Protein AF-0000000083634470 (afdb_homodimer)

Structure (mmCIF, N/CA/C/O backbone):
data_AF-0000000083634470-model_v1
#
loop_
_entity.id
_entity.type
_entity.pdbx_description
1 polymer 'TMV resistance protein N-like'
#
loop_
_atom_site.group_PDB
_atom_site.id
_atom_site.type_symbol
_atom_site.label_atom_id
_atom_site.label_alt_id
_atom_site.label_comp_id
_atom_site.label_asym_id
_atom_site.label_entity_id
_atom_site.label_seq_id
_atom_site.pdbx_PDB_ins_code
_atom_site.Cartn_x
_atom_site.Cartn_y
_atom_site.Cartn_z
_atom_site.occupancy
_atom_site.B_iso_or_equiv
_atom_site.auth_seq_id
_atom_site.auth_comp_id
_atom_site.auth_asym_id
_atom_site.auth_atom_id
_atom_site.pdbx_PDB_model_num
ATOM 1 N N . MET A 1 1 ? -6.102 -14.625 -20.469 1 31.44 1 MET A N 1
ATOM 2 C CA . MET A 1 1 ? -7.191 -14.047 -19.688 1 31.44 1 MET A CA 1
ATOM 3 C C . MET A 1 1 ? -6.902 -14.125 -18.203 1 31.44 1 MET A C 1
ATOM 5 O O . MET A 1 1 ? -6.594 -15.203 -17.688 1 31.44 1 MET A O 1
ATOM 9 N N . ARG A 1 2 ? -6.254 -13.133 -17.562 1 41.34 2 ARG A N 1
ATOM 10 C CA . ARG A 1 2 ? -5.77 -13.141 -16.188 1 41.34 2 ARG A CA 1
ATOM 11 C C . ARG A 1 2 ? -6.805 -13.742 -15.242 1 41.34 2 ARG A C 1
ATOM 13 O O . ARG A 1 2 ? -7.871 -13.164 -15.023 1 41.34 2 ARG A O 1
ATOM 20 N N . ASN A 1 3 ? -7.059 -15.094 -15.312 1 45.06 3 ASN A N 1
ATOM 21 C CA . ASN A 1 3 ? -8.031 -16.062 -14.812 1 45.06 3 ASN A CA 1
ATOM 22 C C . ASN A 1 3 ? -8.367 -15.812 -13.344 1 45.06 3 ASN A C 1
ATOM 24 O O . ASN A 1 3 ? -8.82 -16.719 -12.641 1 45.06 3 ASN A O 1
ATOM 28 N N . SER A 1 4 ? -7.566 -15.047 -12.602 1 57.62 4 SER A N 1
ATOM 29 C CA . SER A 1 4 ? -7.895 -15.227 -11.188 1 57.62 4 SER A CA 1
ATOM 30 C C . SER A 1 4 ? -9.312 -14.75 -10.891 1 57.62 4 SER A C 1
ATOM 32 O O . SER A 1 4 ? -9.797 -13.797 -11.508 1 57.62 4 SER A O 1
ATOM 34 N N . HIS A 1 5 ? -10.297 -15.68 -10.547 1 73.44 5 HIS A N 1
ATOM 35 C CA . HIS A 1 5 ? -11.672 -15.594 -10.07 1 73.44 5 HIS A CA 1
ATOM 36 C C . HIS A 1 5 ? -11.836 -14.438 -9.086 1 73.44 5 HIS A C 1
ATOM 38 O O . HIS A 1 5 ? -12.828 -14.383 -8.352 1 73.44 5 HIS A O 1
ATOM 44 N N . LYS A 1 6 ? -10.844 -13.477 -9.242 1 87.12 6 LYS A N 1
ATOM 45 C CA . LYS A 1 6 ? -11.039 -12.367 -8.312 1 87.12 6 LYS A CA 1
ATOM 46 C C . LYS A 1 6 ? -11.812 -11.227 -8.969 1 87.12 6 LYS A C 1
ATOM 48 O O . LYS A 1 6 ? -11.625 -10.938 -10.156 1 87.12 6 LYS A O 1
ATOM 53 N N . LYS A 1 7 ? -12.68 -10.664 -8.25 1 92.31 7 LYS A N 1
ATOM 54 C CA . LYS A 1 7 ? -13.523 -9.57 -8.727 1 92.31 7 LYS A CA 1
ATOM 55 C C . LYS A 1 7 ? -12.703 -8.297 -8.922 1 92.31 7 LYS A C 1
ATOM 57 O O . LYS A 1 7 ? -12.938 -7.547 -9.875 1 92.31 7 LYS A O 1
ATOM 62 N N . TYR A 1 8 ? -11.734 -8.094 -8.062 1 95.69 8 TYR A N 1
ATOM 63 C CA . TYR A 1 8 ? -10.914 -6.887 -8.102 1 95.69 8 TYR A CA 1
ATOM 64 C C . TYR A 1 8 ? -9.438 -7.234 -8.242 1 95.69 8 TYR A C 1
ATOM 66 O O . TYR A 1 8 ? -8.992 -8.289 -7.781 1 95.69 8 TYR A O 1
ATOM 74 N N . ASP A 1 9 ? -8.719 -6.258 -8.891 1 94.94 9 ASP A N 1
ATOM 75 C CA . ASP A 1 9 ? -7.27 -6.414 -8.945 1 94.94 9 ASP A CA 1
ATOM 76 C C . ASP A 1 9 ? -6.625 -6.016 -7.621 1 94.94 9 ASP A C 1
ATOM 78 O O . ASP A 1 9 ? -5.699 -6.684 -7.152 1 94.94 9 ASP A O 1
ATOM 82 N N . VAL A 1 10 ? -7.223 -4.973 -7.137 1 96.12 10 VAL A N 1
ATOM 83 C CA . VAL A 1 10 ? -6.535 -4.402 -5.98 1 96.12 10 VAL A CA 1
ATOM 84 C C . VAL A 1 10 ? -7.562 -3.922 -4.953 1 96.12 10 VAL A C 1
ATOM 86 O O . VAL A 1 10 ? -8.562 -3.301 -5.316 1 96.12 10 VAL A O 1
ATOM 89 N N . PHE A 1 11 ? -7.363 -4.234 -3.697 1 96.06 11 PHE A N 1
A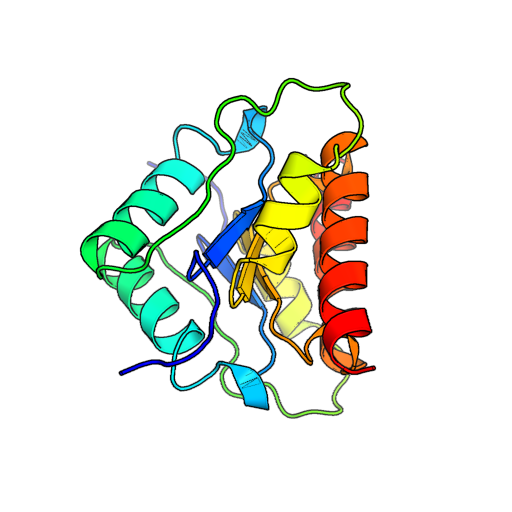TOM 90 C CA . PHE A 1 11 ? -8.039 -3.611 -2.564 1 96.06 11 PHE A CA 1
ATOM 91 C C . PHE A 1 11 ? -7.172 -2.518 -1.952 1 96.06 11 PHE A C 1
ATOM 93 O O . PHE A 1 11 ? -6.016 -2.762 -1.594 1 96.06 11 PHE A O 1
ATOM 100 N N . ILE A 1 12 ? -7.742 -1.314 -1.839 1 96.5 12 ILE A N 1
ATOM 101 C CA . ILE A 1 12 ? -6.953 -0.206 -1.311 1 96.5 12 ILE A CA 1
ATOM 102 C C . ILE A 1 12 ? -7.406 0.12 0.11 1 96.5 12 ILE A C 1
ATOM 104 O O . ILE A 1 12 ? -8.586 0.41 0.341 1 96.5 12 ILE A O 1
ATOM 108 N N . SER A 1 13 ? -6.484 0.026 1.066 1 95.31 13 SER A N 1
ATOM 109 C CA . SER A 1 13 ? -6.707 0.42 2.453 1 95.31 13 SER A CA 1
ATOM 110 C C . SER A 1 13 ? -5.965 1.71 2.787 1 95.31 13 SER A C 1
ATOM 112 O O . SER A 1 13 ? -4.789 1.863 2.445 1 95.31 13 SER A O 1
ATOM 114 N N . PHE A 1 14 ? -6.645 2.629 3.492 1 94.69 14 PHE A N 1
ATOM 115 C CA . PHE A 1 14 ? -6.059 3.928 3.803 1 94.69 14 PHE A CA 1
ATOM 116 C C . PHE A 1 14 ? -6.816 4.605 4.938 1 94.69 14 PHE A C 1
ATOM 118 O O . PHE A 1 14 ? -7.953 4.238 5.238 1 94.69 14 PHE A O 1
ATOM 125 N N . ARG A 1 15 ? -6.109 5.555 5.492 1 91.69 15 ARG A N 1
ATOM 126 C CA . ARG A 1 15 ? -6.77 6.43 6.457 1 91.69 15 ARG A CA 1
ATOM 127 C C . ARG A 1 15 ? -7.43 7.613 5.766 1 91.69 15 ARG A C 1
ATOM 129 O O . ARG A 1 15 ? -6.742 8.523 5.289 1 91.69 15 ARG A O 1
ATOM 136 N N . GLY A 1 16 ? -8.734 7.664 5.754 1 90.75 16 GLY A N 1
ATOM 137 C CA . GLY A 1 16 ? -9.492 8.656 5.004 1 90.75 16 GLY A CA 1
ATOM 138 C C . GLY A 1 16 ? -9.141 10.086 5.375 1 90.75 16 GLY A C 1
ATOM 139 O O . GLY A 1 16 ? -8.898 10.922 4.5 1 90.75 16 GLY A O 1
ATOM 140 N N . GLU A 1 17 ? -9.031 10.359 6.637 1 89.25 17 GLU A N 1
ATOM 141 C CA . GLU A 1 17 ? -8.75 11.703 7.125 1 89.25 17 GLU A CA 1
ATOM 142 C C . GLU A 1 17 ? -7.41 12.211 6.602 1 89.25 17 GLU A C 1
ATOM 144 O O . GLU A 1 17 ? -7.219 13.422 6.434 1 89.25 17 GLU A O 1
ATOM 149 N N . ASP A 1 18 ? -6.555 11.281 6.309 1 91.06 18 ASP A N 1
ATOM 150 C CA . ASP A 1 18 ? -5.199 11.664 5.941 1 91.06 18 ASP A CA 1
ATOM 151 C C . ASP A 1 18 ? -5.062 11.82 4.43 1 91.06 18 ASP A C 1
ATOM 153 O O . ASP A 1 18 ? -4.41 12.758 3.951 1 91.06 18 ASP A O 1
ATOM 157 N N . THR A 1 19 ? -5.633 10.828 3.699 1 91.75 19 THR A N 1
ATOM 158 C CA . THR A 1 19 ? -5.133 10.734 2.332 1 91.75 19 THR A CA 1
ATOM 159 C C . THR A 1 19 ? -6.289 10.648 1.339 1 91.75 19 THR A C 1
ATOM 161 O O . THR A 1 19 ? -6.074 10.688 0.125 1 91.75 19 THR A O 1
ATOM 164 N N . ARG A 1 20 ? -7.496 10.609 1.689 1 90.19 20 ARG A N 1
ATOM 165 C CA . ARG A 1 20 ? -8.633 10.312 0.821 1 90.19 20 ARG A CA 1
ATOM 166 C C . ARG A 1 20 ? -8.648 11.242 -0.389 1 90.19 20 ARG A C 1
ATOM 168 O O . ARG A 1 20 ? -8.812 10.789 -1.523 1 90.19 20 ARG A O 1
ATOM 175 N N . THR A 1 21 ? -8.477 12.5 -0.181 1 91.25 21 THR A N 1
ATOM 176 C CA . THR A 1 21 ? -8.711 13.477 -1.243 1 91.25 21 THR A CA 1
ATOM 177 C C . THR A 1 21 ? -7.398 13.883 -1.904 1 91.25 21 THR A C 1
ATOM 179 O O . THR A 1 21 ? -7.383 14.75 -2.777 1 91.25 21 THR A O 1
ATOM 182 N N . ASN A 1 22 ? -6.281 13.328 -1.566 1 92.25 22 ASN A N 1
ATOM 183 C CA . ASN A 1 22 ? -4.984 13.664 -2.145 1 92.25 22 ASN A CA 1
ATOM 184 C C . ASN A 1 22 ? -4.273 12.43 -2.688 1 92.25 22 ASN A C 1
ATOM 186 O O . ASN A 1 22 ? -4.668 11.883 -3.719 1 92.25 22 ASN A O 1
ATOM 190 N N . PHE A 1 23 ? -3.541 11.867 -1.801 1 92.56 23 PHE A N 1
ATOM 191 C CA . PHE A 1 23 ? -2.695 10.797 -2.316 1 92.56 23 PHE A CA 1
ATOM 192 C C . PHE A 1 23 ? -3.539 9.617 -2.771 1 92.56 23 PHE A C 1
ATOM 194 O O . PHE A 1 23 ? -3.336 9.086 -3.867 1 92.56 23 PHE A O 1
ATOM 201 N N . THR A 1 24 ? -4.457 9.188 -1.955 1 93.94 24 THR A N 1
ATOM 202 C CA . THR A 1 24 ? -5.246 8.008 -2.279 1 93.94 24 THR A CA 1
ATOM 203 C C . THR A 1 24 ? -6.102 8.25 -3.521 1 93.94 24 THR A C 1
ATOM 205 O O . THR A 1 24 ? -6.27 7.352 -4.352 1 93.94 24 THR A O 1
ATOM 208 N N . ALA A 1 25 ? -6.594 9.445 -3.646 1 93.38 25 ALA A N 1
ATOM 209 C CA . ALA A 1 25 ? -7.344 9.789 -4.852 1 93.38 25 ALA A CA 1
ATOM 210 C C . ALA A 1 25 ? -6.465 9.688 -6.094 1 93.38 25 ALA A C 1
ATOM 212 O O . ALA A 1 25 ? -6.879 9.133 -7.113 1 93.38 25 ALA A O 1
ATOM 213 N N . GLN A 1 26 ? -5.285 10.211 -6.016 1 93.94 26 GLN A N 1
ATOM 214 C CA . GLN A 1 26 ? -4.34 10.156 -7.125 1 93.94 26 GLN A CA 1
ATOM 215 C C . GLN A 1 26 ? -3.951 8.719 -7.453 1 93.94 26 GLN A C 1
ATOM 217 O O . GLN A 1 26 ? -3.838 8.352 -8.625 1 93.94 26 GLN A O 1
ATOM 222 N N . LEU A 1 27 ? -3.75 7.969 -6.422 1 94.69 27 LEU A N 1
ATOM 223 C CA . LEU A 1 27 ? -3.412 6.559 -6.594 1 94.69 27 LEU A CA 1
ATOM 224 C C . LEU A 1 27 ? -4.527 5.82 -7.328 1 94.69 27 LEU A C 1
ATOM 226 O O . LEU A 1 27 ? -4.27 5.102 -8.297 1 94.69 27 LEU A O 1
ATOM 230 N N . HIS A 1 28 ? -5.711 6.023 -6.824 1 94.88 28 HIS A N 1
ATOM 231 C CA . HIS A 1 28 ? -6.867 5.379 -7.441 1 94.88 28 HIS A CA 1
ATOM 232 C C . HIS A 1 28 ? -6.98 5.754 -8.914 1 94.88 28 HIS A C 1
ATOM 234 O O . HIS A 1 28 ? -7.215 4.891 -9.766 1 94.88 28 HIS A O 1
ATOM 240 N N . GLN A 1 29 ? -6.77 6.965 -9.203 1 94.56 29 GLN A N 1
ATOM 241 C CA . GLN A 1 29 ? -6.828 7.438 -10.578 1 94.56 29 GLN A CA 1
ATOM 242 C C . GLN A 1 29 ? -5.723 6.809 -11.422 1 94.56 29 GLN A C 1
ATOM 244 O O . GLN A 1 29 ? -5.949 6.426 -12.57 1 94.56 29 GLN A O 1
ATOM 249 N N . ALA A 1 30 ? -4.531 6.75 -10.891 1 94.31 30 ALA A N 1
ATOM 250 C CA . ALA A 1 30 ? -3.4 6.156 -11.594 1 94.31 30 ALA A CA 1
ATOM 251 C C . ALA A 1 30 ? -3.684 4.699 -11.953 1 94.31 30 ALA A C 1
ATOM 253 O O . ALA A 1 30 ? -3.387 4.262 -13.07 1 94.31 30 ALA A O 1
ATOM 254 N N . LEU A 1 31 ? -4.289 3.998 -11.031 1 95.19 31 LEU A N 1
ATOM 255 C CA . LEU A 1 31 ? -4.621 2.596 -11.258 1 95.19 31 LEU A CA 1
ATOM 256 C C . LEU A 1 31 ? -5.727 2.461 -12.305 1 95.19 31 LEU A C 1
ATOM 258 O O . LEU A 1 31 ? -5.645 1.612 -13.195 1 95.19 31 LEU A O 1
ATOM 262 N N . THR A 1 32 ? -6.664 3.334 -12.156 1 94.5 32 THR A N 1
ATOM 263 C CA . THR A 1 32 ? -7.785 3.324 -13.094 1 94.5 32 THR A CA 1
ATOM 264 C C . THR A 1 32 ? -7.309 3.59 -14.516 1 94.5 32 THR A C 1
ATOM 266 O O . THR A 1 32 ? -7.746 2.926 -15.461 1 94.5 32 THR A O 1
ATOM 269 N N . ASN A 1 33 ? -6.41 4.504 -14.664 1 94 33 ASN A N 1
ATOM 270 C CA . ASN A 1 33 ? -5.871 4.867 -15.969 1 94 33 ASN A CA 1
ATOM 271 C C . ASN A 1 33 ? -5.133 3.697 -16.609 1 94 33 ASN A C 1
ATOM 273 O O . ASN A 1 33 ? -4.984 3.646 -17.844 1 94 33 ASN A O 1
ATOM 277 N N . ARG A 1 34 ? -4.668 2.773 -15.812 1 93.25 34 ARG A N 1
ATOM 278 C CA . ARG A 1 34 ? -3.961 1.602 -16.312 1 93.25 34 ARG A CA 1
ATOM 279 C C . ARG A 1 34 ? -4.891 0.395 -16.406 1 93.25 34 ARG A C 1
ATOM 281 O O . ARG A 1 34 ? -4.434 -0.734 -16.578 1 93.25 34 ARG A O 1
ATOM 288 N N . ASN A 1 35 ? -6.223 0.62 -16.188 1 94.06 35 ASN A N 1
ATOM 289 C CA . ASN A 1 35 ? -7.266 -0.4 -16.25 1 94.06 35 ASN A CA 1
ATOM 290 C C . ASN A 1 35 ? -7.098 -1.45 -15.164 1 94.06 35 ASN A C 1
ATOM 292 O O . ASN A 1 35 ? -7.344 -2.637 -15.391 1 94.06 35 ASN A O 1
ATOM 296 N N . ILE A 1 36 ? -6.562 -1.035 -14.062 1 93.69 36 ILE A N 1
ATOM 297 C CA . ILE A 1 36 ? -6.488 -1.871 -12.875 1 93.69 36 ILE A CA 1
ATOM 298 C C . ILE A 1 36 ? -7.723 -1.645 -12.008 1 93.69 36 ILE A C 1
ATOM 300 O O . ILE A 1 36 ? -7.938 -0.54 -11.5 1 93.69 36 ILE A O 1
ATOM 304 N N . GLU A 1 37 ? -8.531 -2.668 -11.844 1 95.06 37 GLU A N 1
ATOM 305 C CA . GLU A 1 37 ? -9.773 -2.564 -11.086 1 95.06 37 GLU A CA 1
ATOM 306 C C . GLU A 1 37 ? -9.508 -2.543 -9.586 1 95.06 37 GLU A C 1
ATOM 308 O O . GLU A 1 37 ? -9.07 -3.541 -9.016 1 95.06 37 GLU A O 1
ATOM 313 N N . SER A 1 38 ? -9.828 -1.414 -8.977 1 95.81 38 SER A N 1
ATOM 314 C CA . SER A 1 38 ? -9.562 -1.27 -7.547 1 95.81 38 SER A CA 1
ATOM 315 C C . SER A 1 38 ? -10.859 -1.13 -6.754 1 95.81 38 SER A C 1
ATOM 317 O O . SER A 1 38 ? -11.805 -0.485 -7.211 1 95.81 38 SER A O 1
ATOM 319 N N . TYR A 1 39 ? -10.852 -1.812 -5.609 1 93.81 39 TYR A N 1
ATOM 320 C CA . TYR A 1 39 ? -11.898 -1.576 -4.617 1 93.81 39 TYR A CA 1
ATOM 321 C C . TYR A 1 39 ? -11.445 -0.545 -3.588 1 93.81 39 TYR A C 1
ATOM 323 O O . TYR A 1 39 ? -10.391 -0.693 -2.971 1 93.81 39 TYR A O 1
ATOM 331 N N . ILE A 1 40 ? -12.211 0.548 -3.512 1 90 40 ILE A N 1
ATOM 332 C CA . ILE A 1 40 ? -11.961 1.576 -2.506 1 90 40 ILE A CA 1
ATOM 333 C C . ILE A 1 40 ? -13.227 1.816 -1.689 1 90 40 ILE A C 1
ATOM 335 O O . ILE A 1 40 ? -14.312 2.002 -2.25 1 90 40 ILE A O 1
ATOM 339 N N . ASP A 1 41 ? -13.016 1.646 -0.371 1 78.56 41 ASP A N 1
ATOM 340 C CA . ASP A 1 41 ? -14.18 1.923 0.466 1 78.56 41 ASP A CA 1
ATOM 341 C C . ASP A 1 41 ? -14.32 3.418 0.74 1 78.56 41 ASP A C 1
ATOM 343 O O . ASP A 1 41 ? -13.562 3.982 1.533 1 78.56 41 ASP A O 1
ATOM 347 N N . TYR A 1 42 ? -15.18 4.059 0.095 1 70.25 42 TYR A N 1
ATOM 348 C CA . TYR A 1 42 ? -15.414 5.492 0.242 1 70.25 42 TYR A CA 1
ATOM 349 C C . TYR A 1 42 ? -16.141 5.793 1.542 1 70.25 42 TYR A C 1
ATOM 351 O O . TYR A 1 42 ? -16.109 6.926 2.033 1 70.25 42 TYR A O 1
ATOM 359 N N . ASN A 1 43 ? -16.906 4.828 1.949 1 62.97 43 ASN A N 1
ATOM 360 C CA . ASN A 1 43 ? -17.766 5.07 3.109 1 62.97 43 ASN A CA 1
ATOM 361 C C . ASN A 1 43 ? -17.094 4.613 4.402 1 62.97 43 ASN A C 1
ATOM 363 O O . ASN A 1 43 ? -17.766 4.273 5.371 1 62.97 43 ASN A O 1
ATOM 367 N N . LEU A 1 44 ? -15.766 4.535 4.352 1 56.75 44 LEU A N 1
ATOM 368 C CA . LEU A 1 44 ? -15.109 4.078 5.574 1 56.75 44 LEU A CA 1
ATOM 369 C C . LEU A 1 44 ? -15.492 4.961 6.754 1 56.75 44 LEU A C 1
ATOM 371 O O . LEU A 1 44 ? -15.125 6.141 6.797 1 56.75 44 LEU A O 1
ATOM 375 N N . VAL A 1 45 ? -16.734 4.836 7.207 1 53.94 45 VAL A N 1
ATOM 376 C CA . VAL A 1 45 ? -17.094 5.504 8.453 1 53.94 45 VAL A CA 1
ATOM 377 C C . VAL A 1 45 ? -16.359 4.859 9.625 1 53.94 45 VAL A C 1
ATOM 379 O O . VAL A 1 45 ? -16.359 3.635 9.773 1 53.94 45 VAL A O 1
ATOM 382 N N . LYS A 1 46 ? -15.555 5.676 10.305 1 57.91 46 LYS A N 1
ATOM 383 C CA . LYS A 1 46 ? -14.859 5.363 11.555 1 57.91 46 LYS A CA 1
ATOM 384 C C . LYS A 1 46 ? -15.805 4.691 12.547 1 57.91 46 LYS A C 1
ATOM 386 O O . LYS A 1 46 ? -16.953 5.102 12.703 1 57.91 46 LYS A O 1
ATOM 391 N N . GLY A 1 47 ? -15.469 3.531 13.047 1 56.97 47 GLY A N 1
ATOM 392 C CA . GLY A 1 47 ? -16.156 2.941 14.188 1 56.97 47 GLY A CA 1
ATOM 393 C C . GLY A 1 47 ? -16.719 1.563 13.898 1 56.97 47 GLY A C 1
ATOM 394 O O . GLY A 1 47 ? -17.078 0.825 14.82 1 56.97 47 GLY A O 1
ATOM 395 N N . ASP A 1 48 ? -17.016 1.409 12.625 1 59.47 48 ASP A N 1
ATOM 396 C CA . ASP A 1 48 ? -17.641 0.106 12.438 1 59.47 48 ASP A CA 1
ATOM 397 C C . ASP A 1 48 ? -16.594 -0.995 12.281 1 59.47 48 ASP A C 1
ATOM 399 O O . ASP A 1 48 ? -15.445 -0.72 11.93 1 59.47 48 ASP A O 1
ATOM 403 N N . GLU A 1 49 ? -16.859 -2.191 12.867 1 66.44 49 GLU A N 1
ATOM 404 C CA . GLU A 1 49 ? -16.078 -3.406 12.664 1 66.44 49 GLU A CA 1
ATOM 405 C C . GLU A 1 49 ? -15.93 -3.734 11.188 1 66.44 49 GLU A C 1
ATOM 407 O O . GLU A 1 49 ? -16.766 -3.344 10.367 1 66.44 49 GLU A O 1
ATOM 412 N N . VAL A 1 50 ? -14.672 -4.121 10.906 1 75.56 50 VAL A N 1
ATOM 413 C CA . VAL A 1 50 ? -14.492 -4.656 9.562 1 75.56 50 VAL A CA 1
ATOM 414 C C . VAL A 1 50 ? -15.547 -5.727 9.281 1 75.56 50 VAL A C 1
ATOM 416 O O . VAL A 1 50 ? -15.469 -6.836 9.82 1 75.56 50 VAL A O 1
ATOM 419 N N . GLY A 1 51 ? -16.562 -5.316 8.664 1 80.31 51 GLY A N 1
ATOM 420 C CA . GLY A 1 51 ? -17.703 -6.191 8.438 1 80.31 51 GLY A CA 1
ATOM 421 C C . GLY A 1 51 ? -17.453 -7.227 7.359 1 80.31 51 GLY A C 1
ATOM 422 O O . GLY A 1 51 ? -16.391 -7.25 6.746 1 80.31 51 GLY A O 1
ATOM 423 N N . PRO A 1 52 ? -18.375 -8.164 7.188 1 86.06 52 PRO A N 1
ATOM 424 C CA . PRO A 1 52 ? -18.266 -9.258 6.219 1 86.06 52 PRO A CA 1
ATOM 425 C C . PRO A 1 52 ? -18.078 -8.758 4.789 1 86.06 52 PRO A C 1
ATOM 427 O O . PRO A 1 52 ? -17.375 -9.398 4 1 86.06 52 PRO A O 1
ATOM 430 N N . ALA A 1 53 ? -18.672 -7.66 4.473 1 85.56 53 ALA A N 1
ATOM 431 C CA . ALA A 1 53 ? -18.562 -7.125 3.119 1 85.56 53 ALA A CA 1
ATOM 432 C C . ALA A 1 53 ? -17.125 -6.715 2.812 1 85.56 53 ALA A C 1
ATOM 434 O O . ALA A 1 53 ? -16.625 -6.961 1.714 1 85.56 53 ALA A O 1
ATOM 435 N N . LEU A 1 54 ? -16.516 -6.121 3.768 1 87.81 54 LEU A N 1
ATOM 436 C CA . LEU A 1 54 ? -15.141 -5.688 3.598 1 87.81 54 LEU A CA 1
ATOM 437 C C . LEU A 1 54 ? -14.195 -6.883 3.518 1 87.81 54 LEU A C 1
ATOM 439 O O . LEU A 1 54 ? -13.289 -6.91 2.682 1 87.81 54 LEU A O 1
ATOM 443 N N . ALA A 1 55 ? -14.469 -7.824 4.336 1 88.75 55 ALA A N 1
ATOM 444 C CA . ALA A 1 55 ? -13.672 -9.047 4.297 1 88.75 55 ALA A CA 1
ATOM 445 C C . ALA A 1 55 ? -13.781 -9.734 2.938 1 88.75 55 ALA A C 1
ATOM 447 O O . ALA A 1 55 ? -12.781 -10.219 2.396 1 88.75 55 ALA A O 1
ATOM 448 N N . LYS A 1 56 ? -14.961 -9.766 2.424 1 91.12 56 LYS A N 1
ATOM 449 C CA . LYS A 1 56 ? -15.188 -10.359 1.111 1 91.12 56 LYS A CA 1
ATOM 450 C C . LYS A 1 56 ? -14.445 -9.594 0.021 1 91.12 56 LYS A C 1
ATOM 452 O O . LYS A 1 56 ? -13.875 -10.195 -0.894 1 91.12 56 LYS A O 1
ATOM 457 N N . ALA A 1 57 ? -14.445 -8.273 0.122 1 92.44 57 ALA A N 1
ATOM 458 C CA . ALA A 1 57 ? -13.75 -7.445 -0.859 1 92.44 57 ALA A CA 1
ATOM 459 C C . ALA A 1 57 ? -12.25 -7.719 -0.835 1 92.44 57 ALA A C 1
ATOM 461 O O . ALA A 1 57 ? -11.602 -7.754 -1.885 1 92.44 57 ALA A O 1
ATOM 462 N N . ILE A 1 58 ? -11.781 -7.945 0.323 1 93.06 58 ILE A N 1
ATOM 463 C CA . ILE A 1 58 ? -10.367 -8.273 0.484 1 93.06 58 ILE A CA 1
ATOM 464 C C . ILE A 1 58 ? -10.07 -9.625 -0.177 1 93.06 58 ILE A C 1
ATOM 466 O O . ILE A 1 58 ? -9.117 -9.742 -0.952 1 93.06 58 ILE A O 1
ATOM 470 N N . GLN A 1 59 ? -10.938 -10.516 0.056 1 91.62 59 GLN A N 1
ATOM 471 C CA . GLN A 1 59 ? -10.766 -11.867 -0.481 1 91.62 59 GLN A CA 1
ATOM 472 C C . GLN A 1 59 ? -10.938 -11.875 -1.997 1 91.62 59 GLN A C 1
ATOM 474 O O . GLN A 1 59 ? -10.281 -12.656 -2.695 1 91.62 59 GLN A O 1
ATOM 479 N N . ASP A 1 60 ? -11.734 -11 -2.428 1 93.94 60 ASP A N 1
ATOM 480 C CA . ASP A 1 60 ? -12.055 -10.961 -3.854 1 93.94 60 ASP A CA 1
ATOM 481 C C . ASP A 1 60 ? -11.047 -10.117 -4.621 1 93.94 60 ASP A C 1
ATOM 483 O O . ASP A 1 60 ? -11.203 -9.883 -5.82 1 93.94 60 ASP A O 1
ATOM 487 N N . SER A 1 61 ? -10.023 -9.656 -3.988 1 95.06 61 SER A N 1
ATOM 488 C CA . SER A 1 61 ? -8.977 -8.867 -4.629 1 95.06 61 SER A CA 1
ATOM 489 C C . SER A 1 61 ? -7.695 -9.672 -4.793 1 95.06 61 SER A C 1
ATOM 491 O O . SER A 1 61 ? -7.324 -10.445 -3.908 1 95.06 61 SER A O 1
ATOM 493 N N . LEU A 1 62 ? -7.02 -9.453 -5.875 1 93.31 62 LEU A N 1
ATOM 494 C CA . LEU A 1 62 ? -5.777 -10.18 -6.141 1 93.31 62 LEU A CA 1
ATOM 495 C C . LEU A 1 62 ? -4.684 -9.75 -5.168 1 93.31 62 LEU A C 1
ATOM 497 O O . LEU A 1 62 ? -3.963 -10.594 -4.629 1 93.31 62 LEU A O 1
ATOM 501 N N . VAL A 1 63 ? -4.555 -8.469 -4.984 1 95.06 63 VAL A N 1
ATOM 502 C CA . VAL A 1 63 ? -3.596 -7.91 -4.039 1 95.06 63 VAL A CA 1
ATOM 503 C C . VAL A 1 63 ? -4.262 -6.812 -3.217 1 95.06 63 VAL A C 1
ATOM 505 O O . VAL A 1 63 ? -5.352 -6.348 -3.557 1 95.06 63 VAL A O 1
ATOM 508 N N . SER A 1 64 ? -3.693 -6.512 -2.119 1 96.44 64 SER A N 1
ATOM 509 C CA . SER A 1 64 ? -4.098 -5.355 -1.329 1 96.44 64 SER A CA 1
ATOM 510 C C . SER A 1 64 ? -2.982 -4.316 -1.252 1 96.44 64 SER A C 1
ATOM 512 O O . SER A 1 64 ? -1.812 -4.668 -1.1 1 96.44 64 SER A O 1
ATOM 514 N N . ILE A 1 65 ? -3.375 -3.121 -1.391 1 97.56 65 ILE A N 1
ATOM 515 C CA . ILE A 1 65 ? -2.469 -2.002 -1.154 1 97.56 65 ILE A CA 1
ATOM 516 C C . ILE A 1 65 ? -2.889 -1.256 0.111 1 97.56 65 ILE A C 1
ATOM 518 O O . ILE A 1 65 ? -4.043 -0.846 0.243 1 97.56 65 ILE A O 1
ATOM 522 N N . VAL A 1 66 ? -1.967 -1.111 0.975 1 96.81 66 VAL A N 1
ATOM 523 C CA . VAL A 1 66 ? -2.221 -0.305 2.164 1 96.81 66 VAL A CA 1
ATOM 524 C C . VAL A 1 66 ? -1.376 0.966 2.117 1 96.81 66 VAL A C 1
ATOM 526 O O . VAL A 1 66 ? -0.159 0.905 1.93 1 96.81 66 VAL A O 1
ATOM 529 N N . VAL A 1 67 ? -2.027 2.115 2.258 1 96.44 67 VAL A N 1
ATOM 530 C CA . VAL A 1 67 ? -1.372 3.418 2.299 1 96.44 67 VAL A CA 1
ATOM 531 C C . VAL A 1 67 ? -1.14 3.834 3.748 1 96.44 67 VAL A C 1
ATOM 533 O O . VAL A 1 67 ? -2.082 4.207 4.453 1 96.44 67 VAL A O 1
ATOM 536 N N . PHE A 1 68 ? 0.112 3.797 4.168 1 95.75 68 PHE A N 1
ATOM 537 C CA . PHE A 1 68 ? 0.467 4.188 5.527 1 95.75 68 PHE A CA 1
ATOM 538 C C . PHE A 1 68 ? 0.826 5.668 5.586 1 95.75 68 PHE A C 1
ATOM 540 O O . PHE A 1 68 ? 1.938 6.059 5.227 1 95.75 68 PHE A O 1
ATOM 547 N N . SER A 1 69 ? -0.155 6.379 6.012 1 93.75 69 SER A N 1
ATOM 548 C CA . SER A 1 69 ? 0.072 7.793 6.293 1 93.75 69 SER A CA 1
ATOM 549 C C . SER A 1 69 ? 0.513 8.008 7.734 1 93.75 69 SER A C 1
ATOM 551 O O . SER A 1 69 ? 0.633 7.055 8.5 1 93.75 69 SER A O 1
ATOM 553 N N . GLU A 1 70 ? 0.688 9.188 8.109 1 89.75 70 GLU A N 1
ATOM 554 C CA . GLU A 1 70 ? 1.198 9.555 9.43 1 89.75 70 GLU A CA 1
ATOM 555 C C . GLU A 1 70 ? 0.295 9.031 10.539 1 89.75 70 GLU A C 1
ATOM 557 O O . GLU A 1 70 ? 0.78 8.555 11.562 1 89.75 70 GLU A O 1
ATOM 562 N N . ASN A 1 71 ? -1.006 9.039 10.336 1 90.5 71 ASN A N 1
ATOM 563 C CA . ASN A 1 71 ? -1.932 8.688 11.414 1 90.5 71 ASN A CA 1
ATOM 564 C C . ASN A 1 71 ? -2.607 7.348 11.156 1 90.5 71 ASN A C 1
ATOM 566 O O . ASN A 1 71 ? -3.57 6.988 11.836 1 90.5 71 ASN A O 1
ATOM 570 N N . TYR A 1 72 ? -2.123 6.617 10.219 1 92.94 72 TYR A N 1
ATOM 571 C CA . TYR A 1 72 ? -2.736 5.332 9.898 1 92.94 72 TYR A CA 1
ATOM 572 C C . TYR A 1 72 ? -2.756 4.414 11.117 1 92.94 72 TYR A C 1
ATOM 574 O O . TYR A 1 72 ? -3.797 3.848 11.453 1 92.94 72 TYR A O 1
ATOM 582 N N . ALA A 1 73 ? -1.646 4.375 11.836 1 90.88 73 ALA A N 1
ATOM 583 C CA . ALA A 1 73 ? -1.471 3.406 12.922 1 90.88 73 ALA A CA 1
ATOM 584 C C . ALA A 1 73 ? -2.156 3.881 14.195 1 90.88 73 ALA A C 1
ATOM 586 O O . ALA A 1 73 ? -2.25 3.133 15.172 1 90.88 73 ALA A O 1
ATOM 587 N N . THR A 1 74 ? -2.697 5.102 14.18 1 89.56 74 THR A N 1
ATOM 588 C CA . THR A 1 74 ? -3.393 5.609 15.359 1 89.56 74 THR A CA 1
ATOM 589 C C . THR A 1 74 ? -4.887 5.305 15.281 1 89.56 74 THR A C 1
ATOM 591 O O . THR A 1 74 ? -5.617 5.488 16.25 1 89.56 74 THR A O 1
ATOM 594 N N . SER A 1 75 ? -5.309 4.844 14.148 1 89.44 75 SER A N 1
ATOM 595 C CA . SER A 1 75 ? -6.707 4.473 13.938 1 89.44 75 SER A CA 1
ATOM 596 C C . SER A 1 75 ? -6.934 2.994 14.227 1 89.44 75 SER A C 1
ATOM 598 O O . SER A 1 75 ? -6.387 2.127 13.547 1 89.44 75 SER A O 1
ATOM 600 N N . LYS A 1 76 ? -7.785 2.725 15.172 1 87.94 76 LYS A N 1
ATOM 601 C CA . LYS A 1 76 ? -8.109 1.341 15.508 1 87.94 76 LYS A CA 1
ATOM 602 C C . LYS A 1 76 ? -8.773 0.633 14.328 1 87.94 76 LYS A C 1
ATOM 604 O O . LYS A 1 76 ? -8.516 -0.547 14.086 1 87.94 76 LYS A O 1
ATOM 609 N N . TRP A 1 77 ? -9.523 1.32 13.641 1 88.56 77 TRP A N 1
ATOM 610 C CA . TRP A 1 77 ? -10.203 0.768 12.469 1 88.56 77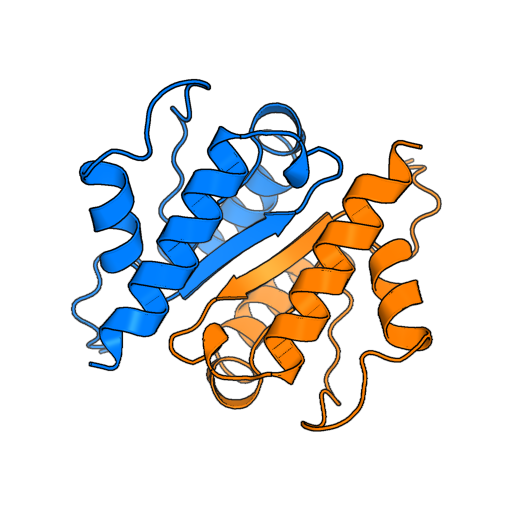 TRP A CA 1
ATOM 611 C C . TRP A 1 77 ? -9.195 0.362 11.406 1 88.56 77 TRP A C 1
ATOM 613 O O . TRP A 1 77 ? -9.258 -0.747 10.867 1 88.56 77 TRP A O 1
ATOM 623 N N . CYS A 1 78 ? -8.273 1.19 11.094 1 90.56 78 CYS A N 1
ATOM 624 C CA . CYS A 1 78 ? -7.246 0.904 10.102 1 90.56 78 CYS A CA 1
ATOM 625 C C . CYS A 1 78 ? -6.418 -0.311 10.508 1 90.56 78 CYS A C 1
ATOM 627 O O . CYS A 1 78 ? -6.129 -1.175 9.672 1 90.56 78 CYS A O 1
ATOM 629 N N . LEU A 1 79 ? -6.141 -0.399 11.781 1 90.94 79 LEU A N 1
ATOM 630 C CA . LEU A 1 79 ? -5.328 -1.509 12.266 1 90.94 79 LEU A CA 1
ATOM 631 C C . LEU A 1 79 ? -6.105 -2.82 12.203 1 90.94 79 LEU A C 1
ATOM 633 O O . LEU A 1 79 ? -5.539 -3.863 11.859 1 90.94 79 LEU A O 1
ATOM 637 N N . ASP A 1 80 ? -7.355 -2.762 12.547 1 90.56 80 ASP A N 1
ATOM 638 C CA . ASP A 1 80 ? -8.211 -3.941 12.43 1 90.56 80 ASP A CA 1
ATOM 639 C C . ASP A 1 80 ? -8.305 -4.406 10.977 1 90.56 80 ASP A C 1
ATOM 641 O O . ASP A 1 80 ? -8.273 -5.605 10.703 1 90.56 80 ASP A O 1
ATOM 645 N N . GLU A 1 81 ? -8.445 -3.463 10.102 1 91.44 81 GLU A N 1
ATOM 646 C CA . GLU 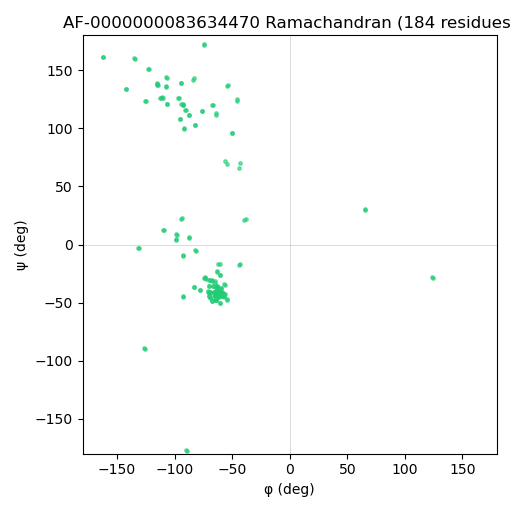A 1 81 ? -8.492 -3.773 8.672 1 91.44 81 GLU A CA 1
ATOM 647 C C . GLU A 1 81 ? -7.184 -4.398 8.203 1 91.44 81 GLU A C 1
ATOM 649 O O . GLU A 1 81 ? -7.191 -5.383 7.457 1 91.44 81 GLU A O 1
ATOM 654 N N . LEU A 1 82 ? -6.09 -3.848 8.617 1 92.38 82 LEU A N 1
ATOM 655 C CA . LEU A 1 82 ? -4.777 -4.395 8.281 1 92.38 82 LEU A CA 1
ATOM 656 C C . LEU A 1 82 ? -4.652 -5.836 8.758 1 92.38 82 LEU A C 1
ATOM 658 O O . LEU A 1 82 ? -4.168 -6.695 8.016 1 92.38 82 LEU A O 1
ATOM 662 N N . PHE A 1 83 ? -5.113 -6.059 9.906 1 91.06 83 PHE A N 1
ATOM 663 C CA . PHE A 1 83 ? -5.086 -7.41 10.453 1 91.06 83 PHE A CA 1
ATOM 664 C C . PHE A 1 83 ? -5.898 -8.367 9.586 1 91.06 83 PHE A C 1
ATOM 666 O O . PHE A 1 83 ? -5.465 -9.484 9.312 1 91.06 83 PHE A O 1
ATOM 673 N N . ARG A 1 84 ? -6.984 -7.934 9.18 1 91.44 84 ARG A N 1
ATOM 674 C CA . ARG A 1 84 ? -7.836 -8.75 8.328 1 91.44 84 ARG A CA 1
ATOM 675 C C . ARG A 1 84 ? -7.168 -9.023 6.984 1 91.44 84 ARG A C 1
ATOM 677 O O . ARG A 1 84 ? -7.262 -10.133 6.449 1 91.44 84 ARG A O 1
ATOM 684 N N . ILE A 1 85 ? -6.539 -8.07 6.422 1 93.69 85 ILE A N 1
ATOM 685 C CA . ILE A 1 85 ? -5.82 -8.227 5.16 1 93.69 85 ILE A CA 1
ATOM 686 C C . ILE A 1 85 ? -4.75 -9.305 5.305 1 93.69 85 ILE A C 1
ATOM 688 O O . ILE A 1 85 ? -4.633 -10.188 4.457 1 93.69 85 ILE A O 1
ATOM 692 N N . LEU A 1 86 ? -4.055 -9.242 6.406 1 91.19 86 LEU A N 1
ATOM 693 C CA . LEU A 1 86 ? -2.986 -10.211 6.645 1 91.19 86 LEU A CA 1
ATOM 694 C C . LEU A 1 86 ? -3.553 -11.609 6.832 1 91.19 86 LEU A C 1
ATOM 696 O O . LEU A 1 86 ? -2.979 -12.586 6.348 1 91.19 86 LEU A O 1
ATOM 700 N N . GLN A 1 87 ? -4.68 -11.672 7.449 1 88.06 87 GLN A N 1
ATOM 701 C CA . GLN A 1 87 ? -5.32 -12.961 7.703 1 88.06 87 GLN A CA 1
ATOM 702 C C . GLN A 1 87 ? -5.84 -13.578 6.41 1 88.06 87 GLN A C 1
ATOM 704 O O . GLN A 1 87 ? -5.715 -14.789 6.207 1 88.06 87 GLN A O 1
ATOM 709 N N . CYS A 1 88 ? -6.453 -12.797 5.605 1 86.31 88 CYS A N 1
ATOM 710 C CA . CYS A 1 88 ? -7.051 -13.281 4.367 1 86.31 88 CYS A CA 1
ATOM 711 C C . CYS A 1 88 ? -5.98 -13.742 3.385 1 86.31 88 CYS A C 1
ATOM 713 O O . CYS A 1 88 ? -6.188 -14.688 2.629 1 86.31 88 CYS A O 1
ATOM 715 N N . ARG A 1 89 ? -4.871 -13.141 3.447 1 82 89 ARG A N 1
ATOM 716 C CA . ARG A 1 89 ? -3.82 -13.484 2.498 1 82 89 ARG A CA 1
ATOM 717 C C . ARG A 1 89 ? -3.051 -14.719 2.963 1 82 89 ARG A C 1
ATOM 719 O O . ARG A 1 89 ? -2.562 -15.5 2.143 1 82 89 ARG A O 1
ATOM 726 N N . LYS A 1 90 ? -2.869 -14.836 4.195 1 71.5 90 LYS A N 1
ATOM 727 C CA . LYS A 1 90 ? -2.262 -16.047 4.738 1 71.5 90 LYS A CA 1
ATOM 728 C C . LYS A 1 90 ? -3.152 -17.266 4.5 1 71.5 90 LYS A C 1
ATOM 730 O O . LYS A 1 90 ? -2.656 -18.344 4.211 1 71.5 90 LYS A O 1
ATOM 735 N N . LEU A 1 91 ? -4.406 -17.125 4.797 1 58.53 91 LEU A N 1
ATOM 736 C CA . LEU A 1 91 ? -5.359 -18.234 4.73 1 58.53 91 LEU A CA 1
ATOM 737 C C . LEU A 1 91 ? -5.527 -18.719 3.297 1 58.53 91 LEU A C 1
ATOM 739 O O . LEU A 1 91 ? -5.855 -19.891 3.066 1 58.53 91 LEU A O 1
ATOM 743 N N . GLN A 1 92 ? -5.398 -17.859 2.369 1 55.88 92 GLN A N 1
ATOM 744 C CA . GLN A 1 92 ? -5.574 -18.375 1.015 1 55.88 92 GLN A CA 1
ATOM 745 C C . GLN A 1 92 ? -4.523 -19.422 0.687 1 55.88 92 GLN A C 1
ATOM 747 O O . GLN A 1 92 ? -4.676 -20.188 -0.272 1 55.88 92 GLN A O 1
ATOM 752 N N . ARG A 1 93 ? -3.389 -19.594 1.388 1 51.5 93 ARG A N 1
ATOM 753 C CA . ARG A 1 93 ? -2.49 -20.734 1.164 1 51.5 93 ARG A CA 1
ATOM 754 C C . ARG A 1 93 ? -3.08 -22.016 1.722 1 51.5 93 ARG A C 1
ATOM 756 O O . ARG A 1 93 ? -2.664 -23.109 1.339 1 51.5 93 ARG A O 1
ATOM 763 N N . GLN A 1 94 ? -3.936 -21.953 2.785 1 38.5 94 GLN A N 1
ATOM 764 C CA . GLN A 1 94 ? -4.309 -23.312 3.186 1 38.5 94 GLN A CA 1
ATOM 765 C C . GLN A 1 94 ? -5.344 -23.906 2.232 1 38.5 94 GLN A C 1
ATOM 767 O O . GLN A 1 94 ? -6.223 -23.188 1.741 1 38.5 94 GLN A O 1
ATOM 772 N N . MET B 1 1 ? 4.422 25.109 -2.609 1 32 1 MET B N 1
ATOM 773 C CA . MET B 1 1 ? 5.535 24.188 -2.838 1 32 1 MET B CA 1
ATOM 774 C C . MET B 1 1 ? 5.5 23.031 -1.85 1 32 1 MET B C 1
ATOM 776 O O . MET B 1 1 ? 5.332 23.25 -0.646 1 32 1 MET B O 1
ATOM 780 N N . ARG B 1 2 ? 4.984 21.812 -2.203 1 41.78 2 ARG B N 1
ATOM 781 C CA . ARG B 1 2 ? 4.742 20.672 -1.334 1 41.78 2 ARG B CA 1
ATOM 782 C C . ARG B 1 2 ? 5.918 20.438 -0.389 1 41.78 2 ARG B C 1
ATOM 784 O O . ARG B 1 2 ? 7 20.031 -0.821 1 41.78 2 ARG B O 1
ATOM 791 N N . ASN B 1 3 ? 6.207 21.391 0.572 1 45.06 3 ASN B N 1
ATOM 792 C CA . ASN B 1 3 ? 7.281 21.703 1.511 1 45.06 3 ASN B CA 1
ATOM 793 C C . ASN B 1 3 ? 7.777 20.453 2.221 1 45.06 3 ASN B C 1
ATOM 795 O O . ASN B 1 3 ? 8.398 20.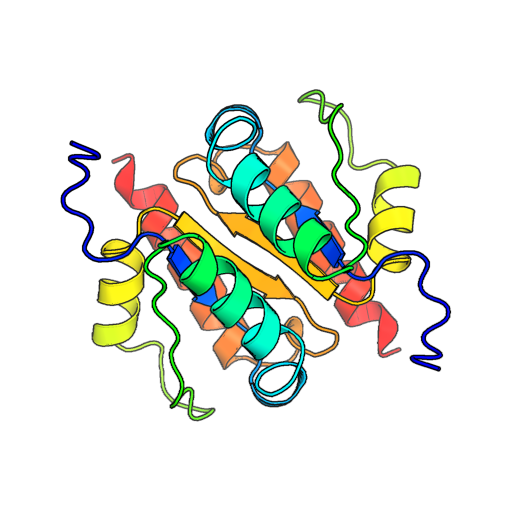531 3.283 1 45.06 3 ASN B O 1
ATOM 799 N N . SER B 1 4 ? 7.02 19.359 2.219 1 57.66 4 SER B N 1
ATOM 800 C CA . SER B 1 4 ? 7.531 18.422 3.215 1 57.66 4 SER B CA 1
ATOM 801 C C . SER B 1 4 ? 8.938 17.953 2.859 1 57.66 4 SER B C 1
ATOM 803 O O . SER B 1 4 ? 9.281 17.844 1.681 1 57.66 4 SER B O 1
ATOM 805 N N . HIS B 1 5 ? 10.016 18.328 3.674 1 73.62 5 HIS B N 1
ATOM 806 C CA . HIS B 1 5 ? 11.43 17.984 3.723 1 73.62 5 HIS B CA 1
ATOM 807 C C . HIS B 1 5 ? 11.641 16.5 3.439 1 73.62 5 HIS B C 1
ATOM 809 O O . HIS B 1 5 ? 12.719 15.953 3.703 1 73.62 5 HIS B O 1
ATOM 815 N N . LYS B 1 6 ? 10.562 15.938 2.748 1 87.06 6 LYS B N 1
ATOM 816 C CA . LYS B 1 6 ? 10.797 14.523 2.461 1 87.06 6 LYS B CA 1
ATOM 817 C C . LYS B 1 6 ? 11.398 14.336 1.068 1 87.06 6 LYS B C 1
ATOM 819 O O . LYS B 1 6 ? 11.031 15.055 0.13 1 87.06 6 LYS B O 1
ATOM 824 N N . LYS B 1 7 ? 12.305 13.477 0.986 1 92.12 7 LYS B N 1
ATOM 825 C CA . LYS B 1 7 ? 13 13.188 -0.265 1 92.12 7 LYS B CA 1
ATOM 826 C C . LYS B 1 7 ? 12.086 12.469 -1.251 1 92.12 7 LYS B C 1
ATOM 828 O O . LYS B 1 7 ? 12.133 12.719 -2.455 1 92.12 7 LYS B O 1
ATOM 833 N N . TYR B 1 8 ? 11.227 11.617 -0.731 1 95.62 8 TYR B N 1
ATOM 834 C CA . TYR B 1 8 ? 10.336 10.82 -1.563 1 95.62 8 TYR B CA 1
ATOM 835 C C . TYR B 1 8 ? 8.883 11.062 -1.195 1 95.62 8 TYR B C 1
ATOM 837 O O . TYR B 1 8 ? 8.57 11.359 -0.04 1 95.62 8 TYR B O 1
ATOM 845 N N . ASP B 1 9 ? 8.023 10.891 -2.252 1 94.94 9 ASP B N 1
ATOM 846 C CA . ASP B 1 9 ? 6.594 10.945 -1.976 1 94.94 9 ASP B CA 1
ATOM 847 C C . ASP B 1 9 ? 6.102 9.641 -1.356 1 94.94 9 ASP B C 1
ATOM 849 O O . ASP B 1 9 ? 5.289 9.656 -0.43 1 94.94 9 ASP B O 1
ATOM 853 N N . VAL B 1 10 ? 6.691 8.633 -1.926 1 96.06 10 VAL B N 1
ATOM 854 C CA . VAL B 1 10 ? 6.129 7.344 -1.535 1 96.06 10 VAL B CA 1
ATOM 855 C C . VAL B 1 10 ? 7.246 6.312 -1.391 1 96.06 10 VAL B C 1
ATOM 857 O O . VAL B 1 10 ? 8.148 6.246 -2.227 1 96.06 10 VAL B O 1
ATOM 860 N N . PHE B 1 11 ? 7.25 5.551 -0.335 1 96 11 PHE B N 1
ATOM 861 C CA . PHE B 1 11 ? 8.023 4.328 -0.181 1 96 11 PHE B CA 1
ATOM 862 C C . PHE B 1 11 ? 7.18 3.104 -0.508 1 96 11 PHE B C 1
ATOM 864 O O . PHE B 1 11 ? 6.105 2.914 0.065 1 96 11 PHE B O 1
ATOM 871 N N . ILE B 1 12 ? 7.684 2.273 -1.431 1 96.44 12 ILE B N 1
ATOM 872 C CA . ILE B 1 12 ? 6.906 1.108 -1.837 1 96.44 12 ILE B CA 1
ATOM 873 C C . ILE B 1 12 ? 7.527 -0.156 -1.248 1 96.44 12 ILE B C 1
ATOM 875 O O . ILE B 1 12 ? 8.703 -0.447 -1.484 1 96.44 12 ILE B O 1
ATOM 879 N N . SER B 1 13 ? 6.734 -0.876 -0.449 1 95.19 13 SER B N 1
ATOM 880 C CA . SER B 1 13 ? 7.117 -2.174 0.098 1 95.19 13 SER B CA 1
ATOM 881 C C . SER B 1 13 ? 6.348 -3.307 -0.574 1 95.19 13 SER B C 1
ATOM 883 O O . SER B 1 13 ? 5.129 -3.219 -0.747 1 95.19 13 SER B O 1
ATOM 885 N N . PHE B 1 14 ? 7.059 -4.391 -0.914 1 94.56 14 PHE B N 1
ATOM 886 C CA . PHE B 1 14 ? 6.445 -5.5 -1.633 1 94.56 14 PHE B CA 1
ATOM 887 C C . PHE B 1 14 ? 7.301 -6.754 -1.528 1 94.56 14 PHE B C 1
ATOM 889 O O . PHE B 1 14 ? 8.492 -6.676 -1.205 1 94.56 14 PHE B O 1
ATOM 896 N N . ARG B 1 15 ? 6.629 -7.844 -1.803 1 91.69 15 ARG B N 1
ATOM 897 C CA . ARG B 1 15 ? 7.359 -9.102 -1.943 1 91.69 15 ARG B CA 1
ATOM 898 C C . ARG B 1 15 ? 7.848 -9.289 -3.375 1 91.69 15 ARG B C 1
ATOM 900 O O . ARG B 1 15 ? 7.047 -9.547 -4.277 1 91.69 15 ARG B O 1
ATOM 907 N N . GLY B 1 16 ? 9.141 -9.234 -3.604 1 90.69 16 GLY B N 1
ATOM 908 C CA . GLY B 1 16 ? 9.727 -9.258 -4.934 1 90.69 16 GLY B CA 1
ATOM 909 C C . GLY B 1 16 ? 9.336 -10.477 -5.742 1 90.69 16 GLY B C 1
ATOM 910 O O . GLY B 1 16 ? 8.922 -10.359 -6.898 1 90.69 16 GLY B O 1
ATOM 911 N N . GLU B 1 17 ? 9.375 -11.625 -5.141 1 89.25 17 GLU B N 1
ATOM 912 C CA . GLU B 1 17 ? 9.078 -12.883 -5.82 1 89.25 17 GLU B CA 1
ATOM 913 C C . GLU B 1 17 ? 7.648 -12.898 -6.363 1 89.25 17 GLU B C 1
ATOM 915 O O . GLU B 1 17 ? 7.367 -13.555 -7.367 1 89.25 17 GLU B O 1
ATOM 920 N N . ASP B 1 18 ? 6.82 -12.133 -5.719 1 91 18 ASP B N 1
ATOM 921 C CA . ASP B 1 18 ? 5.402 -12.188 -6.066 1 91 18 ASP B CA 1
ATOM 922 C C . ASP B 1 18 ? 5.055 -11.141 -7.121 1 91 18 ASP B C 1
ATOM 924 O O . ASP B 1 18 ? 4.289 -11.414 -8.047 1 91 18 ASP B O 1
ATOM 928 N N . THR B 1 19 ? 5.586 -9.898 -6.902 1 91.81 19 THR B N 1
ATOM 929 C CA . THR B 1 19 ? 4.914 -8.828 -7.629 1 91.81 19 THR B CA 1
ATOM 930 C C . THR B 1 19 ? 5.93 -7.945 -8.352 1 91.81 19 THR B C 1
ATOM 932 O O . THR B 1 19 ? 5.555 -7.059 -9.117 1 91.81 19 THR B O 1
ATOM 935 N N . ARG B 1 20 ? 7.184 -8.102 -8.266 1 89.94 20 ARG B N 1
ATOM 936 C CA . ARG B 1 20 ? 8.211 -7.184 -8.742 1 89.94 20 ARG B CA 1
ATOM 937 C C . ARG B 1 20 ? 8.008 -6.859 -10.219 1 89.94 20 ARG B C 1
ATOM 939 O O . ARG B 1 20 ? 8.039 -5.691 -10.617 1 89.94 20 ARG B O 1
ATOM 946 N N . THR B 1 21 ? 7.797 -7.848 -11.023 1 91.12 21 THR B N 1
ATOM 947 C CA . THR B 1 21 ? 7.832 -7.652 -12.469 1 91.12 21 THR B CA 1
ATOM 948 C C . THR B 1 21 ? 6.422 -7.492 -13.023 1 91.12 21 THR B C 1
ATOM 950 O O . THR B 1 21 ? 6.234 -7.395 -14.234 1 91.12 21 THR B O 1
ATOM 953 N N . ASN B 1 22 ? 5.383 -7.453 -12.234 1 92.12 22 ASN B N 1
ATOM 954 C CA . ASN B 1 22 ? 4.004 -7.309 -12.688 1 92.12 22 ASN B CA 1
ATOM 955 C C . ASN B 1 22 ? 3.305 -6.145 -12 1 92.12 22 ASN B C 1
ATOM 957 O O . ASN B 1 22 ? 3.588 -4.98 -12.297 1 92.12 22 ASN B O 1
ATOM 961 N N . PHE B 1 23 ? 2.742 -6.508 -10.914 1 92.5 23 PHE B N 1
ATOM 962 C CA . PHE B 1 23 ? 1.901 -5.477 -10.312 1 92.5 23 PHE B CA 1
ATOM 963 C C . PHE B 1 23 ? 2.746 -4.312 -9.812 1 92.5 23 PHE B C 1
ATOM 965 O O . PHE B 1 23 ? 2.438 -3.152 -10.086 1 92.5 23 PHE B O 1
ATOM 972 N N . THR B 1 24 ? 3.785 -4.613 -9.078 1 93.88 24 THR B N 1
ATOM 973 C CA . THR B 1 24 ? 4.594 -3.553 -8.484 1 93.88 24 THR B CA 1
ATOM 974 C C . THR B 1 24 ? 5.262 -2.713 -9.57 1 93.88 24 THR B C 1
ATOM 976 O O . THR B 1 24 ? 5.375 -1.491 -9.438 1 93.88 24 THR B O 1
ATOM 979 N N . ALA B 1 25 ? 5.68 -3.354 -10.625 1 93.31 25 ALA B N 1
ATOM 980 C CA . ALA B 1 25 ? 6.242 -2.611 -11.75 1 93.31 25 ALA B CA 1
ATOM 981 C C . ALA B 1 25 ? 5.211 -1.658 -12.352 1 93.31 25 ALA B C 1
ATOM 983 O O . ALA B 1 25 ? 5.52 -0.497 -12.633 1 93.31 25 ALA B O 1
ATOM 984 N N . GLN B 1 26 ? 4.016 -2.129 -12.547 1 94 26 GLN B N 1
ATOM 985 C CA . GLN B 1 26 ? 2.939 -1.31 -13.094 1 94 26 GLN B CA 1
ATOM 986 C C . GLN B 1 26 ? 2.594 -0.158 -12.156 1 94 26 GLN B C 1
ATOM 988 O O . GLN B 1 26 ? 2.35 0.964 -12.602 1 94 26 GLN B O 1
ATOM 993 N N . LEU B 1 27 ? 2.572 -0.47 -10.906 1 94.69 27 LEU B N 1
ATOM 994 C CA . LEU B 1 27 ? 2.299 0.547 -9.898 1 94.69 27 LEU B CA 1
ATOM 995 C C . LEU B 1 27 ? 3.348 1.652 -9.938 1 94.69 27 LEU B C 1
ATOM 997 O O . LEU B 1 27 ? 3.008 2.838 -9.977 1 94.69 27 LEU B O 1
ATOM 1001 N N . HIS B 1 28 ? 4.574 1.214 -9.914 1 94.88 28 HIS B N 1
ATOM 1002 C CA . HIS B 1 28 ? 5.672 2.174 -9.969 1 94.88 28 HIS B CA 1
ATOM 1003 C C . HIS B 1 28 ? 5.57 3.062 -11.203 1 94.88 28 HIS B C 1
ATOM 1005 O O . HIS B 1 28 ? 5.742 4.281 -11.109 1 94.88 28 HIS B O 1
ATOM 1011 N N . GLN B 1 29 ? 5.262 2.482 -12.273 1 94.62 29 GLN B N 1
ATOM 1012 C CA . GLN B 1 29 ? 5.113 3.234 -13.516 1 94.62 29 GLN B CA 1
ATOM 1013 C C . GLN B 1 29 ? 3.943 4.211 -13.43 1 94.62 29 GLN B C 1
ATOM 1015 O O . GLN B 1 29 ? 4.043 5.348 -13.898 1 94.62 29 GLN B O 1
ATOM 1020 N N . ALA B 1 30 ? 2.832 3.768 -12.898 1 94.31 30 ALA B N 1
ATOM 1021 C CA . ALA B 1 30 ? 1.653 4.617 -12.75 1 94.31 30 ALA B CA 1
ATOM 1022 C C . ALA B 1 30 ? 1.966 5.848 -11.898 1 94.31 30 ALA B C 1
ATOM 1024 O O . ALA B 1 30 ? 1.551 6.961 -12.234 1 94.31 30 ALA B O 1
ATOM 1025 N N . LEU B 1 31 ? 2.729 5.633 -10.859 1 95.19 31 LEU B N 1
ATOM 1026 C CA . LEU B 1 31 ? 3.104 6.734 -9.977 1 95.19 31 LEU B CA 1
ATOM 1027 C C . LEU B 1 31 ? 4.07 7.684 -10.672 1 95.19 31 LEU B C 1
ATOM 1029 O O . LEU B 1 31 ? 3.92 8.906 -10.57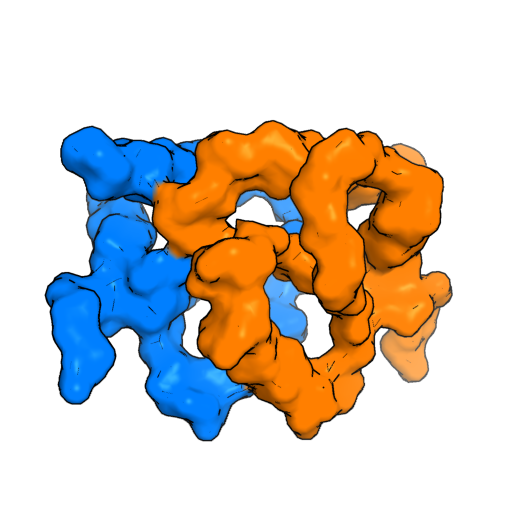8 1 95.19 31 LEU B O 1
ATOM 1033 N N . THR B 1 32 ? 4.969 7.07 -11.367 1 94.5 32 THR B N 1
ATOM 1034 C CA . THR B 1 32 ? 5.957 7.859 -12.094 1 94.5 32 THR B CA 1
ATOM 1035 C C . THR B 1 32 ? 5.281 8.742 -13.141 1 94.5 32 THR B C 1
ATOM 1037 O O . THR B 1 32 ? 5.633 9.914 -13.281 1 94.5 32 THR B O 1
ATOM 1040 N N . ASN B 1 33 ? 4.328 8.211 -13.805 1 94.06 33 ASN B N 1
ATOM 1041 C CA . ASN B 1 33 ? 3.604 8.945 -14.844 1 94.06 33 ASN B CA 1
ATOM 1042 C C . ASN B 1 33 ? 2.854 10.141 -14.266 1 94.06 33 ASN B C 1
ATOM 1044 O O . ASN B 1 33 ? 2.547 11.094 -14.984 1 94.06 33 ASN B O 1
ATOM 1048 N N . ARG B 1 34 ? 2.557 10.102 -13 1 93.25 34 ARG B N 1
ATOM 1049 C CA . ARG B 1 34 ? 1.856 11.195 -12.336 1 93.25 34 ARG B CA 1
ATOM 1050 C C . ARG B 1 34 ? 2.834 12.094 -11.586 1 93.25 34 ARG B C 1
ATOM 1052 O O . ARG B 1 34 ? 2.424 12.93 -10.781 1 93.25 34 ARG B O 1
ATOM 1059 N N . ASN B 1 35 ? 4.172 11.875 -11.797 1 94.06 35 ASN B N 1
ATOM 1060 C CA . ASN B 1 35 ? 5.25 12.656 -11.195 1 94.06 35 ASN B CA 1
ATOM 1061 C C . ASN B 1 35 ? 5.297 12.484 -9.68 1 94.06 35 ASN B C 1
ATOM 1063 O O . ASN B 1 35 ? 5.582 13.438 -8.953 1 94.06 35 ASN B O 1
ATOM 1067 N N . ILE B 1 36 ? 4.879 11.344 -9.234 1 93.75 36 ILE B N 1
ATOM 1068 C CA . ILE B 1 36 ? 5.016 10.961 -7.832 1 93.75 36 ILE B CA 1
ATOM 1069 C C . ILE B 1 36 ? 6.34 10.234 -7.621 1 93.75 36 ILE B C 1
ATOM 1071 O O . ILE B 1 36 ? 6.555 9.148 -8.172 1 93.75 36 ILE B O 1
ATOM 1075 N N . GLU B 1 37 ? 7.223 10.82 -6.844 1 95.06 37 GLU B N 1
ATOM 1076 C CA . GLU B 1 37 ? 8.547 10.258 -6.609 1 95.06 37 GLU B CA 1
ATOM 1077 C C . GLU B 1 37 ? 8.477 9.078 -5.637 1 95.06 37 GLU B C 1
ATOM 1079 O O . GLU B 1 37 ? 8.195 9.266 -4.449 1 95.06 37 GLU B O 1
ATOM 1084 N N . SER B 1 38 ? 8.805 7.902 -6.152 1 95.81 38 SER B N 1
ATOM 1085 C CA . SER B 1 38 ? 8.719 6.707 -5.324 1 95.81 38 SER B CA 1
ATOM 1086 C C . SER B 1 38 ? 10.102 6.09 -5.102 1 95.81 38 SER B C 1
ATOM 1088 O O . SER B 1 38 ? 10.93 6.078 -6.008 1 95.81 38 SER B O 1
ATOM 1090 N N . TYR B 1 39 ? 10.297 5.672 -3.855 1 93.75 39 TYR B N 1
ATOM 1091 C CA . TYR B 1 39 ? 11.438 4.82 -3.549 1 93.75 39 TYR B CA 1
ATOM 1092 C C . TYR B 1 39 ? 11.062 3.348 -3.629 1 93.75 39 TYR B C 1
ATOM 1094 O O . TYR B 1 39 ? 10.102 2.91 -2.99 1 93.75 39 TYR B O 1
ATOM 1102 N N . ILE B 1 40 ? 11.766 2.625 -4.512 1 89.88 40 ILE B N 1
ATOM 1103 C CA . ILE B 1 40 ? 11.586 1.181 -4.625 1 89.88 40 ILE B CA 1
ATOM 1104 C C . ILE B 1 40 ? 12.938 0.479 -4.469 1 89.88 40 ILE B C 1
ATOM 1106 O O . ILE B 1 40 ? 13.914 0.856 -5.113 1 89.88 40 ILE B O 1
ATOM 1110 N N . ASP B 1 41 ? 12.914 -0.425 -3.471 1 78.5 41 ASP B N 1
ATOM 1111 C CA . ASP B 1 41 ? 14.156 -1.174 -3.318 1 78.5 41 ASP B CA 1
ATOM 1112 C C . ASP B 1 41 ? 14.219 -2.338 -4.305 1 78.5 41 ASP B C 1
ATOM 1114 O O . ASP B 1 41 ? 13.547 -3.355 -4.117 1 78.5 41 ASP B O 1
ATOM 1118 N N . TYR B 1 42 ? 14.938 -2.207 -5.324 1 70.44 42 TYR B N 1
ATOM 1119 C CA . TYR B 1 42 ? 15.086 -3.229 -6.355 1 70.44 42 TYR B CA 1
ATOM 1120 C C . TYR B 1 42 ? 15.945 -4.383 -5.859 1 70.44 42 TYR B C 1
ATOM 1122 O O . TYR B 1 42 ? 15.883 -5.492 -6.402 1 70.44 42 TYR B O 1
ATOM 1130 N N . ASN B 1 43 ? 16.812 -4.035 -4.969 1 63.34 43 ASN B N 1
ATOM 1131 C CA . ASN B 1 43 ? 17.781 -5.039 -4.523 1 63.34 43 ASN B CA 1
ATOM 1132 C C . ASN B 1 43 ? 17.297 -5.746 -3.258 1 63.34 43 ASN B C 1
ATOM 1134 O O . ASN B 1 43 ? 18.109 -6.195 -2.445 1 63.34 43 ASN B O 1
ATOM 1138 N N . LEU B 1 44 ? 15.984 -5.699 -3.062 1 57.59 44 LEU B N 1
ATOM 1139 C CA . LEU B 1 44 ? 15.508 -6.363 -1.856 1 57.59 44 LEU B CA 1
ATOM 1140 C C . LEU B 1 44 ? 15.984 -7.812 -1.812 1 57.59 44 LEU B C 1
ATOM 1142 O O . LEU B 1 44 ? 15.562 -8.633 -2.629 1 57.59 44 LEU B O 1
ATOM 1146 N N . VAL B 1 45 ? 17.281 -8 -1.623 1 54.31 45 VAL B N 1
ATOM 1147 C CA . VAL B 1 45 ? 17.766 -9.352 -1.396 1 54.31 45 VAL B CA 1
ATOM 1148 C C . VAL B 1 45 ? 17.25 -9.883 -0.062 1 54.31 45 VAL B C 1
ATOM 1150 O O . VAL B 1 45 ? 17.344 -9.195 0.961 1 54.31 45 VAL B O 1
ATOM 1153 N N . LYS B 1 46 ? 16.5 -10.992 -0.136 1 58.06 46 LYS B N 1
ATOM 1154 C CA . LYS B 1 46 ? 16.031 -11.789 0.991 1 58.06 46 LYS B CA 1
ATOM 1155 C C . LYS B 1 46 ? 17.156 -12.047 1.994 1 58.06 46 LYS B C 1
ATOM 1157 O O . LYS B 1 46 ? 18.281 -12.359 1.607 1 58.06 46 LYS B O 1
ATOM 1162 N N . GLY B 1 47 ? 16.984 -11.688 3.229 1 57.12 47 GLY B N 1
ATOM 1163 C CA . GLY B 1 47 ? 17.844 -12.133 4.305 1 57.12 47 GLY B CA 1
ATOM 1164 C C . GLY B 1 47 ? 18.453 -10.992 5.098 1 57.12 47 GLY B C 1
ATOM 1165 O O . GLY B 1 47 ? 18.969 -11.195 6.195 1 57.12 47 GLY B O 1
ATOM 1166 N N . ASP B 1 48 ? 18.609 -9.914 4.363 1 59.47 48 ASP B N 1
ATOM 1167 C CA . ASP B 1 48 ? 19.297 -8.906 5.156 1 59.47 48 ASP B CA 1
ATOM 1168 C C . ASP B 1 48 ? 18.312 -8.141 6.039 1 59.47 48 ASP B C 1
ATOM 1170 O O . ASP B 1 48 ? 17.109 -8.125 5.77 1 59.47 48 ASP B O 1
ATOM 1174 N N . GLU B 1 49 ? 18.75 -7.781 7.281 1 66 49 GLU B N 1
ATOM 1175 C CA . GLU B 1 49 ? 18.031 -6.895 8.195 1 66 49 GLU B CA 1
ATOM 1176 C C . GLU B 1 49 ? 17.703 -5.562 7.527 1 66 49 GLU B C 1
ATOM 1178 O O . GLU B 1 49 ? 18.391 -5.145 6.598 1 66 49 GLU B O 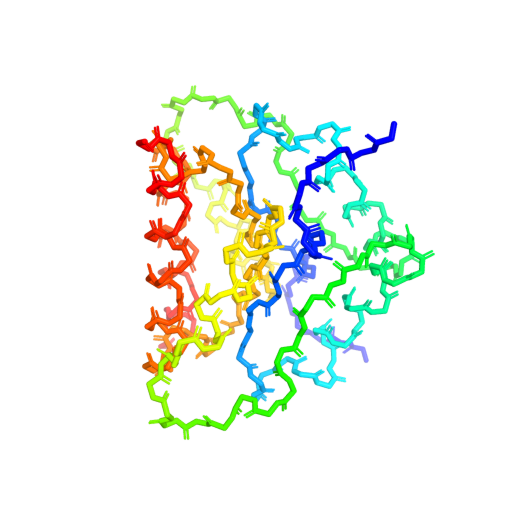1
ATOM 1183 N N . VAL B 1 50 ? 16.438 -5.203 7.816 1 75 50 VAL B N 1
ATOM 1184 C CA . VAL B 1 50 ? 16.109 -3.842 7.402 1 75 50 VAL B CA 1
ATOM 1185 C C . VAL B 1 50 ? 17.188 -2.875 7.902 1 75 50 VAL B C 1
ATOM 1187 O O . VAL B 1 50 ? 17.25 -2.582 9.102 1 75 50 VAL B O 1
ATOM 1190 N N . GLY B 1 51 ? 18.078 -2.615 7.055 1 80.06 51 GLY B N 1
ATOM 1191 C CA . GLY B 1 51 ? 19.234 -1.814 7.418 1 80.06 51 GLY B CA 1
ATOM 1192 C C . GLY B 1 51 ? 18.922 -0.338 7.562 1 80.06 51 GLY B C 1
ATOM 1193 O O . GLY B 1 51 ? 17.781 0.082 7.336 1 80.06 51 GLY B O 1
ATOM 1194 N N . PRO B 1 52 ? 19.859 0.435 8.047 1 85.69 52 PRO B N 1
ATOM 1195 C CA . PRO B 1 52 ? 19.703 1.872 8.289 1 85.69 52 PRO B CA 1
ATOM 1196 C C . PRO B 1 52 ? 19.281 2.637 7.035 1 85.69 52 PRO B C 1
ATOM 1198 O O . PRO B 1 52 ? 18.516 3.604 7.117 1 85.69 52 PRO B O 1
ATOM 1201 N N . ALA B 1 53 ? 19.75 2.219 5.914 1 85.19 53 ALA B N 1
ATOM 1202 C CA . ALA B 1 53 ? 19.422 2.902 4.664 1 85.19 53 ALA B CA 1
ATOM 1203 C C . ALA B 1 53 ? 17.938 2.781 4.352 1 85.19 53 ALA B C 1
ATOM 1205 O O . ALA B 1 53 ? 17.312 3.746 3.912 1 85.19 53 ALA B O 1
ATOM 1206 N N . LEU B 1 54 ? 17.422 1.631 4.598 1 87.69 54 LEU B N 1
ATOM 1207 C CA . LEU B 1 54 ? 16.016 1.396 4.344 1 87.69 54 LEU B CA 1
ATOM 1208 C C . LEU B 1 54 ? 15.141 2.17 5.332 1 87.69 54 LEU B C 1
ATOM 1210 O O . LEU B 1 54 ? 14.141 2.77 4.949 1 87.69 54 LEU B O 1
ATOM 1214 N N . ALA B 1 55 ? 15.586 2.168 6.535 1 88.62 55 ALA B N 1
ATOM 1215 C CA . ALA B 1 55 ? 14.875 2.936 7.551 1 88.62 55 ALA B CA 1
ATOM 1216 C C . ALA B 1 55 ? 14.844 4.422 7.199 1 88.62 55 ALA B C 1
ATOM 1218 O O . ALA B 1 55 ? 13.82 5.082 7.359 1 88.62 55 ALA B O 1
ATOM 1219 N N . LYS B 1 56 ? 15.945 4.906 6.738 1 90.88 56 LYS B N 1
ATOM 1220 C CA . LYS B 1 56 ? 16.031 6.309 6.332 1 90.88 56 LYS B CA 1
ATOM 1221 C C . LYS B 1 56 ? 15.102 6.602 5.16 1 90.88 56 LYS B C 1
ATOM 1223 O O . LYS B 1 56 ? 14.453 7.652 5.117 1 90.88 56 LYS B O 1
ATOM 1228 N N . ALA B 1 57 ? 15.023 5.672 4.219 1 92.25 57 ALA B N 1
ATOM 1229 C CA . ALA B 1 57 ? 14.148 5.844 3.064 1 92.25 57 ALA B CA 1
ATOM 1230 C C . ALA B 1 57 ? 12.688 5.91 3.488 1 92.25 57 ALA B C 1
ATOM 1232 O O . ALA B 1 57 ? 11.906 6.695 2.941 1 92.25 57 ALA B O 1
ATOM 1233 N N . ILE B 1 58 ? 12.391 5.141 4.453 1 92.94 58 ILE B N 1
ATOM 1234 C CA . ILE B 1 58 ? 11.039 5.145 5 1 92.94 58 ILE B CA 1
ATOM 1235 C C . ILE B 1 58 ? 10.742 6.496 5.645 1 92.94 58 ILE B C 1
ATOM 1237 O O . ILE B 1 58 ? 9.711 7.105 5.375 1 92.94 58 ILE B O 1
ATOM 1241 N N . GLN B 1 59 ? 11.695 6.945 6.355 1 91.44 59 GLN B N 1
ATOM 1242 C CA . GLN B 1 59 ? 11.539 8.211 7.066 1 91.44 59 GLN B CA 1
ATOM 1243 C C . GLN B 1 59 ? 11.508 9.391 6.094 1 91.44 59 GLN B C 1
ATOM 1245 O O . GLN B 1 59 ? 10.812 10.375 6.336 1 91.44 59 GLN B O 1
ATOM 1250 N N . ASP B 1 60 ? 12.188 9.203 5.039 1 93.81 60 ASP B N 1
ATOM 1251 C CA . ASP B 1 60 ? 12.305 10.289 4.066 1 93.81 60 ASP B CA 1
ATOM 1252 C C . ASP B 1 60 ? 11.148 10.266 3.07 1 93.81 60 ASP B C 1
ATOM 1254 O O . ASP B 1 60 ? 11.133 11.039 2.111 1 93.81 60 ASP B O 1
ATOM 1258 N N . SER B 1 61 ? 10.18 9.422 3.262 1 95.06 61 SER B N 1
ATOM 1259 C CA . SER B 1 61 ? 9.016 9.336 2.395 1 95.06 61 SER B CA 1
ATOM 1260 C C . SER B 1 61 ? 7.773 9.906 3.08 1 95.06 61 SER B C 1
ATOM 1262 O O . SER B 1 61 ? 7.574 9.703 4.277 1 95.06 61 SER B O 1
ATOM 1264 N N . LEU B 1 62 ? 6.941 10.539 2.33 1 93.25 62 LEU B N 1
ATOM 1265 C CA . LEU B 1 62 ? 5.723 11.133 2.879 1 93.25 62 LEU B CA 1
ATOM 1266 C C . LEU B 1 62 ? 4.742 10.047 3.314 1 93.25 62 LEU B C 1
ATOM 1268 O O . LEU B 1 62 ? 4.148 10.141 4.391 1 93.25 62 LEU B O 1
ATOM 1272 N N . VAL B 1 63 ? 4.566 9.086 2.463 1 94.94 63 VAL B N 1
ATOM 1273 C CA . VAL B 1 63 ? 3.703 7.949 2.762 1 94.94 63 VAL B CA 1
ATOM 1274 C C . VAL B 1 63 ? 4.402 6.652 2.359 1 94.94 63 VAL B C 1
ATOM 1276 O O . VAL B 1 63 ? 5.41 6.676 1.646 1 94.94 63 VAL B O 1
ATOM 1279 N N . SER B 1 64 ? 3.973 5.598 2.91 1 96.38 64 SER B N 1
ATOM 1280 C CA . SER B 1 64 ? 4.406 4.273 2.477 1 96.38 64 SER B CA 1
ATOM 1281 C C . SER B 1 64 ? 3.25 3.477 1.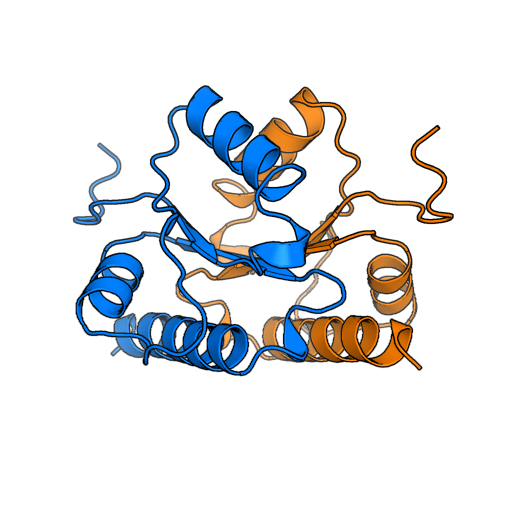886 1 96.38 64 SER B C 1
ATOM 1283 O O . SER B 1 64 ? 2.133 3.516 2.406 1 96.38 64 SER B O 1
ATOM 1285 N N . ILE B 1 65 ? 3.549 2.826 0.827 1 97.56 65 ILE B N 1
ATOM 1286 C CA . ILE B 1 65 ? 2.613 1.869 0.244 1 97.56 65 ILE B CA 1
ATOM 1287 C C . ILE B 1 65 ? 3.15 0.45 0.422 1 97.56 65 ILE B C 1
ATOM 1289 O O . ILE B 1 65 ? 4.289 0.159 0.048 1 97.5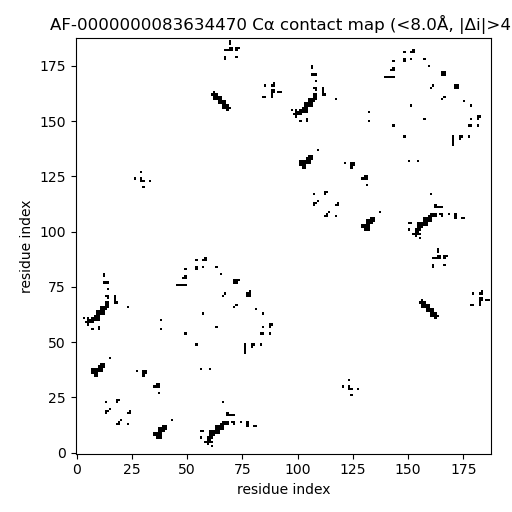6 65 ILE B O 1
ATOM 1293 N N . VAL B 1 66 ? 2.338 -0.355 0.968 1 96.81 66 VAL B N 1
ATOM 1294 C CA . VAL B 1 66 ? 2.693 -1.767 1.071 1 96.81 66 VAL B CA 1
ATOM 1295 C C . VAL B 1 66 ? 1.771 -2.6 0.185 1 96.81 66 VAL B C 1
ATOM 1297 O O . VAL B 1 66 ? 0.546 -2.488 0.275 1 96.81 66 VAL B O 1
ATOM 1300 N N . VAL B 1 67 ? 2.365 -3.404 -0.685 1 96.44 67 VAL B N 1
ATOM 1301 C CA . VAL B 1 67 ? 1.636 -4.312 -1.563 1 96.44 67 VAL B CA 1
ATOM 1302 C C . VAL B 1 67 ? 1.577 -5.703 -0.934 1 96.44 67 VAL B C 1
ATOM 1304 O O . VAL B 1 67 ? 2.582 -6.418 -0.895 1 96.44 67 VAL B O 1
ATOM 1307 N N . PHE B 1 68 ? 0.397 -6.078 -0.473 1 95.88 68 PHE B N 1
ATOM 1308 C CA . PHE B 1 68 ? 0.205 -7.391 0.131 1 95.88 68 PHE B CA 1
ATOM 1309 C C . PHE B 1 68 ? -0.235 -8.414 -0.914 1 95.88 68 PHE B C 1
ATOM 1311 O O . PHE B 1 68 ? -1.405 -8.445 -1.301 1 95.88 68 PHE B O 1
ATOM 1318 N N . SER B 1 69 ? 0.749 -9.148 -1.312 1 93.88 69 SER B N 1
ATOM 1319 C CA . SER B 1 69 ? 0.471 -10.281 -2.186 1 93.88 69 SER B CA 1
ATOM 1320 C C . SER B 1 69 ? 0.215 -11.547 -1.378 1 93.88 69 SER B C 1
ATOM 1322 O O . SER B 1 69 ? 0.264 -11.531 -0.146 1 93.88 69 SER B O 1
ATOM 1324 N N . GLU B 1 70 ? 0.019 -12.609 -2.012 1 89.75 70 GLU B N 1
ATOM 1325 C CA . GLU B 1 70 ? -0.331 -13.883 -1.393 1 89.75 70 GLU B CA 1
ATOM 1326 C C . GLU B 1 70 ? 0.744 -14.328 -0.407 1 89.75 70 GLU B C 1
ATOM 1328 O O . GLU B 1 70 ? 0.431 -14.844 0.671 1 89.75 70 GLU B O 1
ATOM 1333 N N . ASN B 1 71 ? 2.002 -14.102 -0.715 1 90.44 71 ASN B N 1
ATOM 1334 C CA . ASN B 1 71 ? 3.084 -14.633 0.106 1 90.44 71 ASN B CA 1
ATOM 1335 C C . ASN B 1 71 ? 3.801 -13.531 0.876 1 90.44 71 ASN B C 1
ATOM 1337 O O . ASN B 1 71 ? 4.867 -13.758 1.448 1 90.44 71 ASN B O 1
ATOM 1341 N N . TYR B 1 72 ? 3.244 -12.383 0.916 1 92.88 72 TYR B N 1
ATOM 1342 C CA . TYR B 1 72 ? 3.889 -11.266 1.604 1 92.88 72 TYR B CA 1
ATOM 1343 C C . TYR B 1 72 ? 4.133 -11.602 3.07 1 92.88 72 TYR B C 1
ATOM 1345 O O . TYR B 1 72 ? 5.242 -11.422 3.578 1 92.88 72 TYR B O 1
ATOM 1353 N N . ALA B 1 73 ? 3.146 -12.203 3.711 1 90.88 73 ALA B N 1
ATOM 1354 C CA . ALA B 1 73 ? 3.182 -12.414 5.156 1 90.88 73 ALA B CA 1
ATOM 1355 C C . ALA B 1 73 ? 4.004 -13.648 5.508 1 90.88 73 ALA B C 1
ATOM 1357 O O . ALA B 1 73 ? 4.27 -13.906 6.684 1 90.88 73 ALA B O 1
ATOM 1358 N N . THR B 1 74 ? 4.469 -14.383 4.492 1 89.5 74 THR B N 1
ATOM 1359 C CA . THR B 1 74 ? 5.281 -15.57 4.754 1 89.5 74 THR B CA 1
ATOM 1360 C C . THR B 1 74 ? 6.77 -15.219 4.738 1 89.5 74 THR B C 1
ATOM 1362 O O . THR B 1 74 ? 7.609 -16.031 5.109 1 89.5 74 THR B O 1
ATOM 1365 N N . SER B 1 75 ? 7.062 -14.031 4.316 1 89.25 75 SER B N 1
ATOM 1366 C CA . SER B 1 75 ? 8.438 -13.547 4.281 1 89.25 75 SER B CA 1
ATOM 1367 C C . SER B 1 75 ? 8.797 -12.805 5.566 1 89.25 75 SER B C 1
ATOM 1369 O O . SER B 1 75 ? 8.219 -11.758 5.871 1 89.25 75 SER B O 1
ATOM 1371 N N . LYS B 1 76 ? 9.789 -13.289 6.258 1 87.69 76 LYS B N 1
ATOM 1372 C CA . LYS B 1 76 ? 10.242 -12.633 7.48 1 87.69 76 LYS B CA 1
ATOM 1373 C C . LYS B 1 76 ? 10.781 -11.234 7.184 1 87.69 76 LYS B C 1
ATOM 1375 O O . LYS B 1 76 ? 10.562 -10.305 7.965 1 87.69 76 LYS B O 1
ATOM 1380 N N . TRP B 1 77 ? 11.391 -11.109 6.117 1 88.25 77 TRP B N 1
ATOM 1381 C CA . TRP B 1 77 ? 11.938 -9.812 5.711 1 88.25 77 TRP B CA 1
ATOM 1382 C C . TRP B 1 77 ? 10.82 -8.805 5.484 1 88.25 77 TRP B C 1
ATOM 1384 O O . TRP B 1 77 ? 10.883 -7.676 5.984 1 88.25 77 TRP B O 1
ATOM 1394 N N . CYS B 1 78 ? 9.805 -9.156 4.777 1 90.5 78 CYS B N 1
ATOM 1395 C CA . CYS B 1 78 ? 8.672 -8.281 4.508 1 90.5 78 CYS B CA 1
ATOM 1396 C C . CYS B 1 78 ? 7.984 -7.859 5.801 1 90.5 78 CYS B C 1
ATOM 1398 O O . CYS B 1 78 ? 7.641 -6.688 5.973 1 90.5 78 CYS B O 1
ATOM 1400 N N . LEU B 1 79 ? 7.895 -8.797 6.723 1 90.94 79 LEU B N 1
ATOM 1401 C CA . LEU B 1 79 ? 7.227 -8.508 7.984 1 90.94 79 LEU B CA 1
ATOM 1402 C C . LEU B 1 79 ? 8.062 -7.562 8.836 1 90.94 79 LEU B C 1
ATOM 1404 O O . LEU B 1 79 ? 7.527 -6.668 9.492 1 90.94 79 LEU B O 1
ATOM 1408 N N . ASP B 1 80 ? 9.344 -7.789 8.852 1 90.44 80 ASP B N 1
ATOM 1409 C CA . ASP B 1 80 ? 10.242 -6.883 9.562 1 90.44 80 ASP B CA 1
ATOM 1410 C C . ASP B 1 80 ? 10.164 -5.473 8.984 1 90.44 80 ASP B C 1
ATOM 1412 O O . ASP B 1 80 ? 10.172 -4.488 9.727 1 90.44 80 ASP B O 1
ATOM 1416 N N . GLU B 1 81 ? 10.133 -5.402 7.68 1 91.38 81 GLU B N 1
ATOM 1417 C CA . GLU B 1 81 ? 10.008 -4.109 7.008 1 91.38 81 GLU B CA 1
ATOM 1418 C C . GLU B 1 81 ? 8.688 -3.432 7.363 1 91.38 81 GLU B C 1
ATOM 1420 O O . GLU B 1 81 ? 8.656 -2.23 7.641 1 91.38 81 GLU B O 1
ATOM 1425 N N . LEU B 1 82 ? 7.617 -4.172 7.355 1 92.38 82 LEU B N 1
ATOM 1426 C CA . LEU B 1 82 ? 6.309 -3.645 7.73 1 92.38 82 LEU B CA 1
ATOM 1427 C C . LEU B 1 82 ? 6.336 -3.086 9.148 1 92.38 82 LEU B C 1
ATOM 1429 O O . LEU B 1 82 ? 5.809 -2 9.406 1 92.38 82 LEU B O 1
ATOM 1433 N N . PHE B 1 83 ? 6.965 -3.793 9.977 1 91.19 83 PHE B N 1
ATOM 1434 C CA . PHE B 1 83 ? 7.094 -3.346 11.359 1 91.19 83 PHE B CA 1
ATOM 1435 C C . PHE B 1 83 ? 7.84 -2.018 11.43 1 91.19 83 PHE B C 1
ATOM 1437 O O . PHE B 1 83 ? 7.445 -1.117 12.172 1 91.19 83 PHE B O 1
ATOM 1444 N N . ARG B 1 84 ? 8.836 -1.914 10.711 1 91.38 84 ARG B N 1
ATOM 1445 C CA . ARG B 1 84 ? 9.617 -0.682 10.68 1 91.38 84 ARG B CA 1
ATOM 1446 C C . ARG B 1 84 ? 8.797 0.476 10.125 1 91.38 84 ARG B C 1
ATOM 1448 O O . ARG B 1 84 ? 8.883 1.602 10.625 1 91.38 84 ARG B O 1
ATOM 1455 N N . ILE B 1 85 ? 8.039 0.253 9.125 1 93.62 85 ILE B N 1
ATOM 1456 C CA . ILE B 1 85 ? 7.168 1.271 8.547 1 93.62 85 ILE B CA 1
ATOM 1457 C C . ILE B 1 85 ? 6.191 1.784 9.602 1 93.62 85 ILE B C 1
ATOM 1459 O O . ILE B 1 85 ? 6.02 2.996 9.758 1 93.62 85 ILE B O 1
ATOM 1463 N N . LEU B 1 86 ? 5.645 0.869 10.336 1 91.12 86 LEU B N 1
ATOM 1464 C CA . LEU B 1 86 ? 4.68 1.241 11.367 1 91.12 86 LEU B CA 1
ATOM 1465 C C . LEU B 1 86 ? 5.352 2.037 12.484 1 91.12 86 LEU B C 1
ATOM 1467 O O . LEU B 1 86 ? 4.777 3 12.992 1 91.12 86 LEU B O 1
ATOM 1471 N N . GLN B 1 87 ? 6.551 1.673 12.766 1 88.06 87 GLN B N 1
ATOM 1472 C CA . GLN B 1 87 ? 7.301 2.346 13.82 1 88.06 87 GLN B CA 1
ATOM 1473 C C . GLN B 1 87 ? 7.676 3.766 13.414 1 88.06 87 GLN B C 1
ATOM 1475 O O . GLN B 1 87 ? 7.594 4.695 14.219 1 88.06 87 GLN B O 1
ATOM 1480 N N . CYS B 1 88 ? 8.125 3.91 12.219 1 86.31 88 CYS B N 1
ATOM 1481 C CA . CYS B 1 88 ? 8.586 5.203 11.719 1 86.31 88 CYS B CA 1
ATOM 1482 C C . CYS B 1 88 ? 7.418 6.176 11.586 1 86.31 88 CYS B C 1
ATOM 1484 O O . CYS B 1 88 ? 7.578 7.379 11.812 1 86.31 88 CYS B O 1
ATOM 1486 N N . ARG B 1 89 ? 6.289 5.664 11.312 1 82 89 ARG B N 1
ATOM 1487 C CA . ARG B 1 89 ? 5.141 6.543 11.109 1 82 89 ARG B CA 1
ATOM 1488 C C . ARG B 1 89 ? 4.512 6.934 12.445 1 82 89 ARG B C 1
ATOM 1490 O O . ARG B 1 89 ? 3.967 8.031 12.586 1 82 89 ARG B O 1
ATOM 1497 N N . LYS B 1 90 ? 4.5 6.055 13.336 1 71.88 90 LYS B N 1
ATOM 1498 C CA . LYS B 1 90 ? 4.043 6.383 14.68 1 71.88 90 LYS B CA 1
ATOM 1499 C C . LYS B 1 90 ? 4.961 7.41 15.344 1 71.88 90 LYS B C 1
ATOM 1501 O O . LYS B 1 90 ? 4.492 8.305 16.047 1 71.88 90 LYS B O 1
ATOM 1506 N N . LEU B 1 91 ? 6.23 7.188 15.273 1 58.91 91 LEU B N 1
ATOM 1507 C CA . LEU B 1 91 ? 7.23 8.016 15.945 1 58.91 91 LEU B CA 1
ATOM 1508 C C . LEU B 1 91 ? 7.234 9.43 15.383 1 58.91 91 LEU B C 1
ATOM 1510 O O . LEU B 1 91 ? 7.594 10.375 16.078 1 58.91 91 LEU B O 1
ATOM 1514 N N . GLN B 1 92 ? 6.953 9.562 14.141 1 56 92 GLN B N 1
ATOM 1515 C CA . GLN B 1 92 ? 6.98 10.93 13.648 1 56 92 GLN B CA 1
ATOM 1516 C C . GLN B 1 92 ? 5.961 11.805 14.375 1 56 92 GLN B C 1
ATOM 1518 O O . GLN B 1 92 ? 6.031 13.031 14.32 1 56 92 GLN B O 1
ATOM 1523 N N . ARG B 1 93 ? 4.926 11.312 15.109 1 51.59 93 ARG B N 1
ATOM 1524 C CA . ARG B 1 93 ? 4.086 12.148 15.953 1 51.59 93 ARG B CA 1
ATOM 1525 C C . ARG B 1 93 ? 4.836 12.594 17.203 1 51.59 93 ARG B C 1
ATOM 1527 O O . ARG B 1 93 ? 4.453 13.57 17.844 1 51.59 93 ARG B O 1
ATOM 1534 N N . GLN B 1 94 ? 5.809 11.773 17.703 1 38.41 94 GLN B N 1
ATOM 1535 C CA . GLN B 1 94 ? 6.328 12.344 18.953 1 38.41 94 GLN B CA 1
ATOM 1536 C C . GLN B 1 94 ? 7.277 13.508 18.656 1 38.41 94 GLN B C 1
ATOM 1538 O O . GLN B 1 94 ? 8.039 13.469 17.688 1 38.41 94 GLN B O 1
#

Radius of gyration: 15.47 Å; Cα contacts (8 Å, |Δi|>4): 304; chains: 2; bounding box: 38×48×39 Å

Secondary structure (DSSP, 8-state):
------SEEEEEEE-HHHHTTTHHHHHHHHHHHTT--EEE-TT--TT----HHHHHHHHTEEEEEEEE-TTGGG-HHHHHHHHHHHHHHHHTT-/------SEEEEEEE-HHHHTTTHHHHHHHHHHHTT--EEE-TT--TT----HHHHHHHHTEEEEEEEE-TTGGG-HHHHHHHHHHHHHHHHTT-

Sequence (188 aa):
MRNSHKKYDVFISFRGEDTRTNFTAQLHQALTNRNIESYIDYNLVKGDEVGPALAKAIQDSLVSIVVFSENYATSKWCLDELFRILQCRKLQRQMRNSHKKYDVFISFRGEDTRTNFTAQLHQALTNRNIESYIDYNLVKGDEVGPALAKAIQDSLVSIVVFSENYATSKWCLDELFRILQCRKLQRQ

Foldseek 3Di:
DPPDQAPFAEEEAEDCVFPVVHDVVVVVVVCVVVVGGYDDDPPPDADDQCDPVNLVNLLSYNYYHYDDDPCQVVGPRSVNSVVSNVVSVVVVVD/DPPDQAPFAEEEAEDCVFPVVHDVVVVVVVCVVVVGGYDDDPPPDADDQCDPVNLVNLLSYNYYHYDDDPCQVVGPRSVNSVVSNVVSVVVVVD

Solvent-accessible surface area (backbone atoms only — not comparable to full-atom values): 10607 Å² total; per-residue (Å²): 122,91,69,65,93,41,83,25,49,28,24,53,44,66,39,58,93,78,27,46,88,47,61,50,42,50,49,52,49,36,35,47,75,69,72,42,47,66,46,70,72,82,74,73,58,87,80,58,72,85,43,71,68,55,52,48,48,51,65,27,17,64,27,33,37,38,43,44,40,63,60,26,83,76,33,67,54,52,47,53,46,50,51,49,53,56,48,54,30,53,50,67,72,105,124,92,68,66,93,41,83,24,50,28,25,53,45,65,41,59,94,79,28,47,89,48,58,51,43,52,49,53,48,35,35,46,77,70,73,43,48,64,45,67,71,83,74,71,56,88,80,58,71,86,42,71,68,55,53,48,47,50,66,27,17,63,28,33,36,36,44,44,42,65,60,26,84,76,33,67,56,51,48,53,46,51,51,49,53,54,49,53,30,53,50,68,73,105

Organism: NCBI:txid97028

Nearest PDB structures (foldseek):
  6o0w-assembly1_A  TM=9.299E-01  e=9.790E-10  Vitis rotundifolia
  5ku7-assembly1_B  TM=9.283E-01  e=7.983E-10  Vitis rotundifolia
  7rts-assembly1_A  TM=9.165E-01  e=9.146E-10  Vitis rotundifolia
  7s2z-assembly4_D  TM=9.126E-01  e=3.331E-09  Vitis rotundifolia
  7dfv-assembly1_B  TM=8.527E-01  e=7.186E-07  Arabidopsis thaliana

pLDDT: mean 84.91, std 15.24, range [31.44, 97.56]

InterPro domains:
  IPR000157 Toll/interleukin-1 receptor homology (TIR) domain [PF01582] (7-93)
  IPR000157 Toll/interleukin-1 receptor homology (TIR) domain [PS50104] (6-94)
  IPR000157 Toll/interleukin-1 receptor homology (TIR) domain [SM00255] (7-94)
  IPR035897 Toll/interleukin-1 receptor homology (TIR) domain superfamily [G3DSA:3.40.50.10140] (4-94)
  IPR035897 Toll/interleukin-1 receptor homology (TIR) domain superfamily [SSF52200] (3-91)